Protein AF-A0A149UKQ9-F1 (afdb_monomer_lite)

Sequence (292 aa):
MTYGAPNNLDLSACTISADGGKTSQTLAGLSQSVASNASGVASAQTDAAVAKTLATTANTNVASAQSDASSALTTAAAAQNAVGTPVQANTASKAGGYVAFDANGYALIPTLVAKTAWAPASAQINFNAGATGAIACYAGLSVNVSDGSGTVLSGVTRYAPKNGKLACYFNNTFTLIGPDTDGGMDLGASNMAFNNCYLKTAPTVTSDTNQKTIIGSLADASYVNGQKLLKAADVVEAKVYQLNAAIAEKGADTARLHIGYIAQEWEAALISVGLDAEKMGLLISYPLRALL

pLDDT: mean 79.03, std 18.93, range [34.16, 98.0]

Structure (mmCIF, N/CA/C/O backbone):
data_AF-A0A149UKQ9-F1
#
_entry.id   AF-A0A149UKQ9-F1
#
loop_
_atom_site.group_PDB
_atom_site.id
_atom_site.type_symbol
_atom_site.label_atom_id
_atom_site.label_alt_id
_atom_site.label_comp_id
_atom_site.label_asym_id
_atom_site.label_entity_id
_atom_site.label_seq_id
_atom_site.pdbx_PDB_ins_code
_atom_site.Cartn_x
_atom_site.Cartn_y
_atom_site.Cartn_z
_atom_site.occupancy
_atom_site.B_iso_or_equiv
_atom_site.auth_seq_id
_atom_site.auth_comp_id
_atom_site.auth_asym_id
_atom_site.auth_atom_id
_atom_site.pdbx_PDB_model_num
ATOM 1 N N . MET A 1 1 ? 64.029 35.587 -131.496 1.00 45.34 1 MET A N 1
ATOM 2 C CA . MET A 1 1 ? 65.319 36.129 -131.022 1.00 45.34 1 MET A CA 1
ATOM 3 C C . MET A 1 1 ? 66.066 34.991 -130.352 1.00 45.34 1 MET A C 1
ATOM 5 O O . MET A 1 1 ? 65.521 34.409 -129.425 1.00 45.34 1 MET A O 1
ATOM 9 N N . THR A 1 2 ? 67.236 34.623 -130.866 1.00 48.66 2 THR A N 1
ATOM 10 C CA . THR A 1 2 ? 68.040 33.491 -130.379 1.00 48.66 2 THR A CA 1
ATOM 11 C C . THR A 1 2 ? 69.174 34.049 -129.517 1.00 48.66 2 THR A C 1
ATOM 13 O O . THR A 1 2 ? 69.962 34.848 -130.016 1.00 48.66 2 THR A O 1
ATOM 16 N N . TYR A 1 3 ? 69.236 33.682 -128.234 1.00 51.09 3 TYR A N 1
ATOM 17 C CA . TYR A 1 3 ? 70.354 34.003 -127.331 1.00 51.09 3 TYR A CA 1
ATOM 18 C C . TYR A 1 3 ? 71.425 32.898 -127.442 1.00 51.09 3 TYR A C 1
ATOM 20 O O . TYR A 1 3 ? 71.084 31.719 -127.382 1.00 51.09 3 TYR A O 1
ATOM 28 N N . GLY A 1 4 ? 72.697 33.265 -127.644 1.00 57.62 4 GLY A N 1
ATOM 29 C CA . GLY A 1 4 ? 73.830 32.336 -127.797 1.00 57.62 4 GLY A CA 1
ATOM 30 C C . GLY A 1 4 ? 74.432 31.863 -126.465 1.00 57.62 4 GLY A C 1
ATOM 31 O O . GLY A 1 4 ? 74.394 32.586 -125.472 1.00 57.62 4 GLY A O 1
ATOM 32 N N . ALA A 1 5 ? 74.992 30.648 -126.454 1.00 65.81 5 ALA A N 1
ATOM 33 C CA . ALA A 1 5 ? 75.686 30.051 -125.308 1.00 65.81 5 ALA A CA 1
ATOM 34 C C . ALA A 1 5 ? 77.115 30.628 -125.120 1.00 65.81 5 ALA A C 1
ATOM 36 O O . ALA A 1 5 ? 77.746 30.983 -126.116 1.00 65.81 5 ALA A O 1
ATOM 37 N N . PRO A 1 6 ? 77.637 30.742 -123.879 1.00 72.31 6 PRO A N 1
ATOM 38 C CA . PRO A 1 6 ? 78.989 31.244 -123.597 1.00 72.31 6 PRO A CA 1
ATOM 39 C C . PRO A 1 6 ? 80.085 30.166 -123.753 1.00 72.31 6 PRO A C 1
ATOM 41 O O . PRO A 1 6 ? 79.913 29.033 -123.312 1.00 72.31 6 PRO A O 1
ATOM 44 N N . ASN A 1 7 ? 81.243 30.539 -124.319 1.00 61.94 7 ASN A N 1
ATOM 45 C CA . ASN A 1 7 ? 82.270 29.602 -124.818 1.00 61.94 7 ASN A CA 1
ATOM 46 C C . ASN A 1 7 ? 83.551 29.475 -123.953 1.00 61.94 7 ASN A C 1
ATOM 48 O O . ASN A 1 7 ? 84.540 28.960 -124.457 1.00 61.94 7 ASN A O 1
ATOM 52 N N . ASN A 1 8 ? 83.579 29.924 -122.688 1.00 60.03 8 ASN A N 1
ATOM 53 C CA . ASN A 1 8 ? 84.809 29.931 -121.862 1.00 60.03 8 ASN A CA 1
ATOM 54 C C . ASN A 1 8 ? 84.572 29.526 -120.386 1.00 60.03 8 ASN A C 1
ATOM 56 O O . ASN A 1 8 ? 84.695 30.358 -119.490 1.00 60.03 8 ASN A O 1
ATOM 60 N N . LEU A 1 9 ? 84.248 28.258 -120.109 1.00 70.81 9 LEU A N 1
ATOM 61 C CA . LEU A 1 9 ? 84.238 27.702 -118.743 1.00 70.81 9 LEU A CA 1
ATOM 62 C C . LEU A 1 9 ? 85.373 26.674 -118.579 1.00 70.81 9 LEU A C 1
ATOM 64 O O . LEU A 1 9 ? 85.395 25.674 -119.292 1.00 70.81 9 LEU A O 1
ATOM 68 N N . ASP A 1 10 ? 86.303 26.920 -117.649 1.00 72.81 10 ASP A N 1
ATOM 69 C CA . ASP A 1 10 ? 87.365 25.978 -117.255 1.00 72.81 10 ASP A CA 1
ATOM 70 C C . ASP A 1 10 ? 86.819 24.958 -116.239 1.00 72.81 10 ASP A C 1
ATOM 72 O O . ASP A 1 10 ? 86.283 25.327 -115.194 1.00 72.81 10 ASP A O 1
ATOM 76 N N . LEU A 1 11 ? 86.940 23.670 -116.571 1.00 69.62 11 LEU A N 1
ATOM 77 C CA . LEU A 1 11 ? 86.397 22.533 -115.817 1.00 69.62 11 LEU A CA 1
ATOM 78 C C . LEU A 1 11 ? 87.491 21.669 -115.165 1.00 69.62 11 LEU A C 1
ATOM 80 O O . LEU A 1 11 ? 87.202 20.593 -114.644 1.00 69.62 11 LEU A O 1
ATOM 84 N N . SER A 1 12 ? 88.749 22.118 -115.170 1.00 70.69 12 SER A N 1
ATOM 85 C CA . SER A 1 12 ? 89.901 21.343 -114.681 1.00 70.69 12 SER A CA 1
ATOM 86 C C . SER A 1 12 ? 89.886 21.042 -113.172 1.00 70.69 12 SER A C 1
ATOM 88 O O . SER A 1 12 ? 90.543 20.100 -112.731 1.00 70.69 12 SER A O 1
ATOM 90 N N . ALA A 1 13 ? 89.096 21.774 -112.378 1.00 63.12 13 ALA A N 1
ATOM 91 C CA . ALA A 1 13 ? 88.916 21.538 -110.940 1.00 63.12 13 ALA A CA 1
ATOM 92 C C . ALA A 1 13 ? 87.750 20.584 -110.594 1.00 63.12 13 ALA A C 1
ATOM 94 O O . ALA A 1 13 ? 87.517 20.292 -109.419 1.00 63.12 13 ALA A O 1
ATOM 95 N N . CYS A 1 14 ? 87.002 20.088 -111.584 1.00 64.06 14 CYS A N 1
ATOM 96 C CA . CYS A 1 14 ? 85.852 19.214 -111.360 1.00 64.06 14 CYS A CA 1
ATOM 97 C C . CYS A 1 14 ? 86.254 17.730 -111.419 1.00 64.06 14 CYS A C 1
ATOM 99 O O . CYS A 1 14 ? 86.183 17.101 -112.473 1.00 64.06 14 CYS A O 1
ATOM 101 N N . THR A 1 15 ? 86.629 17.128 -110.288 1.00 61.91 15 THR A N 1
ATOM 102 C CA . THR A 1 15 ? 86.710 15.662 -110.168 1.00 61.91 15 THR A CA 1
ATOM 103 C C . THR A 1 15 ? 85.339 15.082 -109.804 1.00 61.91 15 THR A C 1
ATOM 105 O O . THR A 1 15 ? 84.811 15.300 -108.716 1.00 61.91 15 THR A O 1
ATOM 108 N N . ILE A 1 16 ? 84.740 14.335 -110.735 1.00 60.84 16 ILE A N 1
ATOM 109 C CA . ILE A 1 16 ? 83.475 13.614 -110.532 1.00 60.84 16 ILE A CA 1
ATOM 110 C C . ILE A 1 16 ? 83.795 12.260 -109.875 1.00 60.84 16 ILE A C 1
ATOM 112 O O . ILE A 1 16 ? 84.446 11.417 -110.488 1.00 60.84 16 ILE A O 1
ATOM 116 N N . SER A 1 17 ? 83.354 12.037 -108.631 1.00 63.44 17 SER A N 1
ATOM 117 C CA . SER A 1 17 ? 83.406 10.712 -107.982 1.00 63.44 17 SER A CA 1
ATOM 118 C C . SER A 1 17 ? 82.263 9.845 -108.524 1.00 63.44 17 SER A C 1
ATOM 120 O O . SER A 1 17 ? 81.091 10.206 -108.414 1.00 63.44 17 SER A O 1
ATOM 122 N N . ALA A 1 18 ? 82.611 8.719 -109.157 1.00 59.03 18 ALA A N 1
ATOM 123 C CA . ALA A 1 18 ? 81.679 7.839 -109.877 1.00 59.03 18 ALA A CA 1
ATOM 124 C C . ALA A 1 18 ? 80.709 7.065 -108.961 1.00 59.03 18 ALA A C 1
ATOM 126 O O . ALA A 1 18 ? 79.709 6.522 -109.416 1.00 59.03 18 ALA A O 1
ATOM 127 N N . ASP A 1 19 ? 80.989 7.048 -107.664 1.00 61.25 19 ASP A N 1
ATOM 128 C CA . ASP A 1 19 ? 80.201 6.446 -106.592 1.00 61.25 19 ASP A CA 1
ATOM 129 C C . ASP A 1 19 ? 79.428 7.491 -105.759 1.00 61.25 19 ASP A C 1
ATOM 131 O O . ASP A 1 19 ? 78.796 7.160 -104.756 1.00 61.25 19 ASP A O 1
ATOM 135 N N . GLY A 1 20 ? 79.457 8.770 -106.161 1.00 62.94 20 GLY A N 1
ATOM 136 C CA . GLY A 1 20 ? 78.780 9.870 -105.462 1.00 62.94 20 GLY A CA 1
ATOM 137 C C . GLY A 1 20 ? 79.381 10.218 -104.091 1.00 62.94 20 GLY A C 1
ATOM 138 O O . GLY A 1 20 ? 78.857 11.091 -103.390 1.00 62.94 20 GLY A O 1
ATOM 139 N N . GLY A 1 21 ? 80.472 9.552 -103.701 1.00 65.19 21 GLY A N 1
ATOM 140 C CA . GLY A 1 21 ? 81.267 9.805 -102.504 1.00 65.19 21 GLY A CA 1
ATOM 141 C C . GLY A 1 21 ? 80.449 9.971 -101.216 1.00 65.19 21 GLY A C 1
ATOM 142 O O . GLY A 1 21 ? 79.504 9.235 -100.925 1.00 65.19 21 GLY A O 1
ATOM 143 N N . LYS A 1 22 ? 80.811 10.983 -100.417 1.00 63.81 22 LYS A N 1
ATOM 144 C CA . LYS A 1 22 ? 80.180 11.295 -99.118 1.00 63.81 22 LYS A CA 1
ATOM 145 C C . LYS A 1 22 ? 78.717 11.748 -99.237 1.00 63.81 22 LYS A C 1
ATOM 147 O O . LYS A 1 22 ? 77.972 11.655 -98.262 1.00 63.81 22 LYS A O 1
ATOM 152 N N . THR A 1 23 ? 78.292 12.216 -100.410 1.00 68.88 23 THR A N 1
ATOM 153 C CA . THR A 1 23 ? 76.940 12.744 -100.654 1.00 68.88 23 THR A CA 1
ATOM 154 C C . THR A 1 23 ? 75.880 11.644 -100.590 1.00 68.88 23 THR A C 1
ATOM 156 O O . THR A 1 23 ? 74.862 11.823 -99.925 1.00 68.88 23 THR A O 1
ATOM 159 N N . SER A 1 24 ? 76.135 10.478 -101.196 1.00 70.25 24 SER A N 1
ATOM 160 C CA . SER A 1 24 ? 75.208 9.332 -101.159 1.00 70.25 24 SER A CA 1
ATOM 161 C C . SER A 1 24 ? 75.041 8.771 -99.737 1.00 70.25 24 SER A C 1
ATOM 163 O O . SER A 1 24 ? 73.925 8.538 -99.272 1.00 70.25 24 SER A O 1
ATOM 165 N N . GLN A 1 25 ? 76.144 8.672 -98.984 1.00 70.00 25 GLN A N 1
ATOM 166 C CA . GLN A 1 25 ? 76.127 8.242 -97.578 1.00 70.00 25 GLN A CA 1
ATOM 167 C C . GLN A 1 25 ? 75.371 9.240 -96.680 1.00 70.00 25 GLN A C 1
ATOM 169 O O . GLN A 1 25 ? 74.629 8.838 -95.785 1.00 70.00 25 GLN A O 1
ATOM 174 N N . THR A 1 26 ? 75.492 10.541 -96.962 1.00 77.44 26 THR A N 1
ATOM 175 C CA . THR A 1 26 ? 74.782 11.608 -96.234 1.00 77.44 26 THR A CA 1
ATOM 176 C C . THR A 1 26 ? 73.279 11.598 -96.534 1.00 77.44 26 THR A C 1
ATOM 178 O O . THR A 1 26 ? 72.472 11.765 -95.621 1.00 77.44 26 THR A O 1
ATOM 181 N N . LEU A 1 27 ? 72.876 11.339 -97.783 1.00 80.44 27 LEU A N 1
ATOM 182 C CA . LEU A 1 27 ? 71.463 11.245 -98.163 1.00 80.44 27 LEU A CA 1
ATOM 183 C C . LEU A 1 27 ? 70.774 10.001 -97.573 1.00 80.44 27 LEU A C 1
ATOM 185 O O . LEU A 1 27 ? 69.627 10.086 -97.125 1.00 80.44 27 LEU A O 1
ATOM 189 N N . ALA A 1 28 ? 71.474 8.864 -97.515 1.00 80.38 28 ALA A N 1
ATOM 190 C CA . ALA A 1 28 ? 70.986 7.657 -96.845 1.00 80.38 28 ALA A CA 1
ATOM 191 C C . ALA A 1 28 ? 70.800 7.888 -95.333 1.00 80.38 28 ALA A C 1
ATOM 193 O O . ALA A 1 28 ? 69.748 7.556 -94.783 1.00 80.38 28 ALA A O 1
ATOM 194 N N . GLY A 1 29 ? 71.767 8.543 -94.680 1.00 84.31 29 GLY A N 1
ATOM 195 C CA . GLY A 1 29 ? 71.670 8.921 -93.266 1.00 84.31 29 GLY A CA 1
ATOM 196 C C . GLY A 1 29 ? 70.530 9.905 -92.979 1.00 84.31 29 GLY A C 1
ATOM 197 O O . GLY A 1 29 ? 69.808 9.751 -91.990 1.00 84.31 29 GLY A O 1
ATOM 198 N N . LEU A 1 30 ? 70.301 10.875 -93.871 1.00 86.62 30 LEU A N 1
ATOM 199 C CA . LEU A 1 30 ? 69.171 11.799 -93.766 1.00 86.62 30 LEU A CA 1
ATOM 200 C C . LEU A 1 30 ? 67.831 11.067 -93.916 1.00 86.62 30 LEU A C 1
ATOM 202 O O . LEU A 1 30 ? 66.923 11.284 -93.118 1.00 86.62 30 LEU A O 1
ATOM 206 N N . SER A 1 31 ? 67.720 10.157 -94.885 1.00 89.06 31 SER A N 1
ATOM 207 C CA . SER A 1 31 ? 66.502 9.365 -95.116 1.00 89.06 31 SER A CA 1
ATOM 208 C C . SER A 1 31 ? 66.164 8.473 -93.917 1.00 89.06 31 SER A C 1
ATOM 210 O O . SER A 1 31 ? 65.014 8.418 -93.482 1.00 89.06 31 SER A O 1
ATOM 212 N N . GLN A 1 32 ? 67.172 7.832 -93.320 1.00 89.44 32 GLN A N 1
ATOM 213 C CA . GLN A 1 32 ? 67.005 7.033 -92.105 1.00 89.44 32 GLN A CA 1
ATOM 214 C C . GLN A 1 32 ? 66.601 7.889 -90.897 1.00 89.44 32 GLN A C 1
ATOM 216 O O . GLN A 1 32 ? 65.748 7.484 -90.102 1.00 89.44 32 GLN A O 1
ATOM 221 N N . SER A 1 33 ? 67.163 9.094 -90.783 1.00 91.31 33 SER A N 1
ATOM 222 C CA . SER A 1 33 ? 66.796 10.056 -89.740 1.00 91.31 33 SER A CA 1
ATOM 223 C C . SER A 1 33 ? 65.349 10.530 -89.900 1.00 91.31 33 SER A C 1
ATOM 225 O O . SER A 1 33 ? 64.610 10.577 -88.922 1.00 91.31 33 SER A O 1
ATOM 227 N N . VAL A 1 34 ? 64.902 10.805 -91.130 1.00 92.56 34 VAL A N 1
ATOM 228 C CA . VAL A 1 34 ? 63.508 11.178 -91.423 1.00 92.56 34 VAL A CA 1
ATOM 229 C C . VAL A 1 34 ? 62.543 10.043 -91.072 1.00 92.56 34 VAL A C 1
ATOM 231 O O . VAL A 1 34 ? 61.539 10.294 -90.412 1.00 92.56 34 VAL A O 1
ATOM 234 N N . ALA A 1 35 ? 62.850 8.796 -91.439 1.00 91.06 35 ALA A N 1
ATOM 235 C CA . ALA A 1 35 ? 62.010 7.640 -91.105 1.00 91.06 35 ALA A CA 1
ATOM 236 C C . ALA A 1 35 ? 61.930 7.382 -89.588 1.00 91.06 35 ALA A C 1
ATOM 238 O O . ALA A 1 35 ? 60.856 7.090 -89.050 1.00 91.06 35 ALA A O 1
ATOM 239 N N . SER A 1 36 ? 63.054 7.544 -88.887 1.00 93.19 36 SER A N 1
ATOM 240 C CA . SER A 1 36 ? 63.115 7.429 -87.426 1.00 93.19 36 SER A CA 1
ATOM 241 C C . SER A 1 36 ? 62.306 8.538 -86.752 1.00 93.19 36 SER A C 1
ATOM 243 O O . SER A 1 36 ? 61.503 8.261 -85.863 1.00 93.19 36 SER A O 1
ATOM 245 N N . ASN A 1 37 ? 62.429 9.778 -87.234 1.00 94.44 37 ASN A N 1
ATOM 246 C CA . ASN A 1 37 ? 61.646 10.909 -86.744 1.00 94.44 37 ASN A CA 1
ATOM 247 C C . ASN A 1 37 ? 60.147 10.720 -87.009 1.00 94.44 37 ASN A C 1
ATOM 249 O O . ASN A 1 37 ? 59.345 10.971 -86.116 1.00 94.44 37 ASN A O 1
ATOM 253 N N . ALA A 1 38 ? 59.754 10.232 -88.189 1.00 94.94 38 ALA A N 1
ATOM 254 C CA . ALA A 1 38 ? 58.355 9.944 -88.509 1.00 94.94 38 ALA A CA 1
ATOM 255 C C . ALA A 1 38 ? 57.757 8.885 -87.564 1.00 94.94 38 ALA A C 1
ATOM 257 O O . ALA A 1 38 ? 56.650 9.058 -87.055 1.00 94.94 38 ALA A O 1
ATOM 258 N N . SER A 1 39 ? 58.520 7.830 -87.263 1.00 94.44 39 SER A N 1
ATOM 259 C CA . SER A 1 39 ? 58.115 6.780 -86.316 1.00 94.44 39 SER A CA 1
ATOM 260 C C . SER A 1 39 ? 58.026 7.305 -84.876 1.00 94.44 39 SER A C 1
ATOM 262 O O . SER A 1 39 ? 57.087 6.980 -84.144 1.00 94.44 39 SER A O 1
ATOM 264 N N . GLY A 1 40 ? 58.967 8.169 -84.481 1.00 95.69 40 GLY A N 1
ATOM 265 C CA . GLY A 1 40 ? 58.949 8.855 -83.189 1.00 95.69 40 GLY A CA 1
ATOM 266 C C . GLY A 1 40 ? 5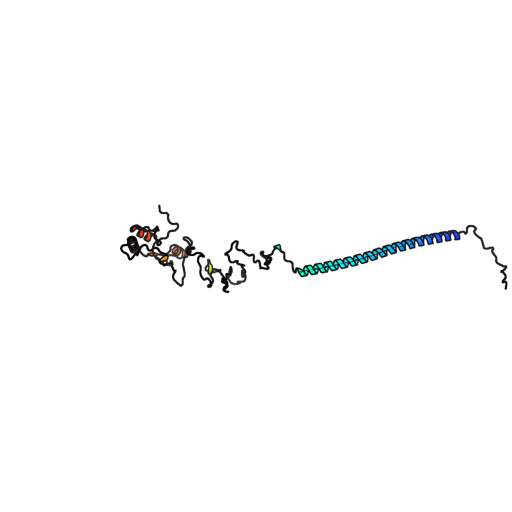7.740 9.779 -83.034 1.00 95.69 40 GLY A C 1
ATOM 267 O O . GLY A 1 40 ? 57.077 9.753 -82.000 1.00 95.69 40 GLY A O 1
ATOM 268 N N . VAL A 1 41 ? 57.390 10.533 -84.081 1.00 96.38 41 VAL A N 1
ATOM 269 C CA . VAL A 1 41 ? 56.202 11.402 -84.098 1.00 96.38 41 VAL A CA 1
ATOM 270 C C . VAL A 1 41 ? 54.913 10.584 -83.989 1.00 96.38 41 VAL A C 1
ATOM 272 O O . VAL A 1 41 ? 54.045 10.945 -83.199 1.00 96.38 41 VAL A O 1
ATOM 275 N N . ALA A 1 42 ? 54.789 9.469 -84.714 1.00 95.62 42 ALA A N 1
ATOM 276 C CA . ALA A 1 42 ? 53.605 8.607 -84.637 1.00 95.62 42 ALA A CA 1
ATOM 277 C C . ALA A 1 42 ? 5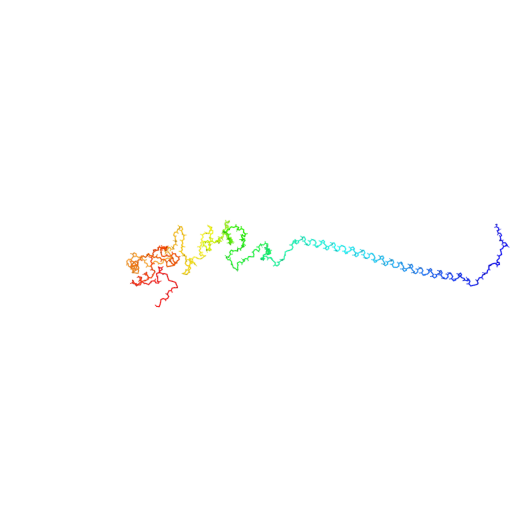3.418 7.980 -83.240 1.00 95.62 42 ALA A C 1
ATOM 279 O O . ALA A 1 42 ? 52.299 7.915 -82.720 1.00 95.62 42 ALA A O 1
ATOM 280 N N . SER A 1 43 ? 54.519 7.570 -82.604 1.00 95.81 43 SER A N 1
ATOM 281 C CA . SER A 1 43 ? 54.503 7.044 -81.232 1.00 95.81 43 SER A CA 1
ATOM 282 C C . SER A 1 43 ? 54.087 8.133 -80.239 1.00 95.81 43 SER A C 1
ATOM 284 O O . SER A 1 43 ? 53.147 7.941 -79.472 1.00 95.81 43 SER A O 1
ATOM 286 N N . ALA A 1 44 ? 54.678 9.328 -80.345 1.00 96.06 44 ALA A N 1
ATOM 287 C CA . ALA A 1 44 ? 54.324 10.472 -79.505 1.00 96.06 44 ALA A CA 1
ATOM 288 C C . ALA A 1 44 ? 52.852 10.900 -79.665 1.00 96.06 44 ALA A C 1
ATOM 290 O O . ALA A 1 44 ? 52.208 11.283 -78.689 1.00 96.06 44 ALA A O 1
ATOM 291 N N . GLN A 1 45 ? 52.289 10.817 -80.875 1.00 97.25 45 GLN A N 1
ATOM 292 C CA . GLN A 1 45 ? 50.867 11.086 -81.120 1.00 97.25 45 GLN A CA 1
ATOM 293 C C . GLN A 1 45 ? 49.955 10.045 -80.458 1.00 97.25 45 GLN A C 1
ATOM 295 O O . GLN A 1 45 ? 48.917 10.409 -79.901 1.00 97.25 45 GLN A O 1
ATOM 300 N N . THR A 1 46 ? 50.346 8.770 -80.487 1.00 97.12 46 THR A N 1
ATOM 301 C CA . THR A 1 46 ? 49.603 7.681 -79.836 1.00 97.12 46 THR A CA 1
ATOM 302 C C . THR A 1 46 ? 49.614 7.850 -78.318 1.00 97.12 46 THR A C 1
ATOM 304 O O . THR A 1 46 ? 48.553 7.848 -77.691 1.00 97.12 46 THR A O 1
ATOM 307 N N . ASP A 1 47 ? 50.786 8.106 -77.737 1.00 96.56 47 ASP A N 1
ATOM 308 C CA . ASP A 1 47 ? 50.934 8.345 -76.300 1.00 96.56 47 ASP A CA 1
ATOM 309 C C . ASP A 1 47 ? 50.144 9.582 -75.854 1.00 96.56 47 ASP A C 1
ATOM 311 O O . ASP A 1 47 ? 49.450 9.547 -74.836 1.00 96.56 47 ASP A O 1
ATOM 315 N N . ALA A 1 48 ? 50.160 10.659 -76.648 1.00 97.25 48 ALA A N 1
ATOM 316 C CA . ALA A 1 48 ? 49.365 11.855 -76.380 1.00 97.25 48 ALA A CA 1
ATOM 317 C C . ALA A 1 48 ? 47.850 11.572 -76.406 1.00 97.25 48 ALA A C 1
ATOM 319 O O . ALA A 1 48 ? 47.108 12.103 -75.573 1.00 97.25 48 ALA A O 1
ATOM 320 N N . ALA A 1 49 ? 47.372 10.722 -77.320 1.00 97.06 49 ALA A N 1
ATOM 321 C CA . ALA A 1 49 ? 45.964 10.329 -77.386 1.00 97.06 49 ALA A CA 1
ATOM 322 C C . ALA A 1 49 ? 45.540 9.471 -76.179 1.00 97.06 49 ALA A C 1
ATOM 324 O O . ALA A 1 49 ? 44.468 9.692 -75.600 1.00 97.06 49 ALA A O 1
ATOM 325 N N . VAL A 1 50 ? 46.396 8.538 -75.749 1.00 97.56 50 VAL A N 1
ATOM 326 C CA . VAL A 1 50 ? 46.173 7.725 -74.543 1.00 97.56 50 VAL A CA 1
ATOM 327 C C . VAL A 1 50 ? 46.176 8.607 -73.295 1.00 97.56 50 VAL A C 1
ATOM 329 O O . VAL A 1 50 ? 45.233 8.549 -72.505 1.00 97.56 50 VAL A O 1
ATOM 332 N N . ALA A 1 51 ? 47.166 9.492 -73.149 1.00 97.25 51 ALA A N 1
ATOM 333 C CA . ALA A 1 51 ? 47.255 10.425 -72.028 1.00 97.25 51 ALA A CA 1
ATOM 334 C C . ALA A 1 51 ? 46.023 11.338 -71.942 1.00 97.25 51 ALA A C 1
ATOM 336 O O . ALA A 1 51 ? 45.471 11.535 -70.859 1.00 97.25 51 ALA A O 1
ATOM 337 N N . LYS A 1 52 ? 45.524 11.835 -73.082 1.00 97.88 52 LYS A N 1
ATOM 338 C CA . LYS A 1 52 ? 44.287 12.627 -73.141 1.00 97.88 52 LYS A CA 1
ATOM 339 C C . LYS A 1 52 ? 43.065 11.829 -72.674 1.00 97.88 52 LYS A C 1
ATOM 341 O O . LYS A 1 52 ? 42.221 12.363 -71.951 1.00 97.88 52 LYS A O 1
ATOM 346 N N . THR A 1 53 ? 42.972 10.558 -73.058 1.00 97.38 53 THR A N 1
ATOM 347 C CA . THR A 1 53 ? 41.866 9.670 -72.661 1.00 97.38 53 THR A CA 1
ATOM 348 C C . THR A 1 53 ? 41.902 9.371 -71.161 1.00 97.38 53 THR A C 1
ATOM 350 O O . THR A 1 53 ? 40.878 9.479 -70.481 1.00 97.38 53 THR A O 1
ATOM 353 N N . LEU A 1 54 ? 43.085 9.076 -70.618 1.00 97.88 54 LEU A N 1
ATOM 354 C CA . LEU A 1 54 ? 43.282 8.852 -69.185 1.00 97.88 54 LEU A CA 1
ATOM 355 C C . LEU A 1 54 ? 42.987 10.111 -68.366 1.00 97.88 54 LEU A C 1
ATOM 357 O O . LEU A 1 54 ? 42.280 10.023 -67.367 1.00 97.88 54 LEU A O 1
ATOM 361 N N . ALA A 1 55 ? 43.446 11.284 -68.812 1.00 97.44 55 ALA A N 1
ATOM 362 C CA . ALA A 1 55 ? 43.152 12.555 -68.150 1.00 97.44 55 ALA A CA 1
ATOM 363 C C . ALA A 1 55 ? 41.646 12.861 -68.137 1.00 97.44 55 ALA A C 1
ATOM 365 O O . ALA A 1 55 ? 41.104 13.291 -67.121 1.00 97.44 55 ALA A O 1
ATOM 366 N N . THR A 1 56 ? 40.951 12.583 -69.244 1.00 97.62 56 THR A N 1
ATOM 367 C CA . THR A 1 56 ? 39.491 12.742 -69.326 1.00 97.62 56 THR A CA 1
ATOM 368 C C . THR A 1 56 ? 38.786 11.808 -68.343 1.00 97.62 56 THR A C 1
ATOM 370 O O . THR A 1 56 ? 37.946 12.252 -67.567 1.00 97.62 56 THR A O 1
ATOM 373 N N . THR A 1 57 ? 39.186 10.536 -68.311 1.00 97.69 57 THR A N 1
ATOM 374 C CA . THR A 1 57 ? 38.622 9.532 -67.395 1.00 97.69 57 THR A CA 1
ATOM 375 C C . THR A 1 57 ? 38.876 9.898 -65.931 1.00 97.69 57 THR A C 1
ATOM 377 O O . THR A 1 57 ? 37.968 9.826 -65.107 1.00 97.69 57 THR A O 1
ATOM 380 N N . ALA A 1 58 ? 40.089 10.348 -65.599 1.00 97.44 58 ALA A N 1
ATOM 381 C CA . ALA A 1 58 ? 40.436 10.797 -64.256 1.00 97.44 58 ALA A CA 1
ATOM 382 C C . ALA A 1 58 ? 39.571 11.988 -63.817 1.00 97.44 58 ALA A C 1
ATOM 384 O O . ALA A 1 58 ? 39.039 11.975 -62.710 1.00 97.44 58 ALA A O 1
ATOM 385 N N . ASN A 1 59 ? 39.357 12.970 -64.699 1.00 97.25 59 ASN A N 1
ATOM 386 C CA . ASN A 1 59 ? 38.481 14.108 -64.415 1.00 97.25 59 ASN A CA 1
ATOM 387 C C . ASN A 1 59 ? 37.030 13.673 -64.163 1.00 97.25 59 ASN A C 1
ATOM 389 O O . ASN A 1 59 ? 36.407 14.145 -63.213 1.00 97.25 59 ASN A O 1
ATOM 393 N N . THR A 1 60 ? 36.500 12.740 -64.959 1.00 97.19 60 THR A N 1
ATOM 394 C CA . THR A 1 60 ? 35.153 12.187 -64.746 1.00 97.19 60 THR A CA 1
ATOM 395 C C . THR A 1 60 ? 35.045 11.432 -63.418 1.00 97.19 60 THR A C 1
ATOM 397 O O . THR A 1 60 ? 34.065 11.607 -62.691 1.00 97.19 60 THR A O 1
ATOM 400 N N . ASN A 1 61 ? 36.055 10.639 -63.058 1.00 97.50 61 ASN A N 1
ATOM 401 C CA . ASN A 1 61 ? 36.074 9.903 -61.793 1.00 97.50 61 ASN A CA 1
ATOM 402 C C . ASN A 1 61 ? 36.151 10.844 -60.585 1.00 97.50 61 ASN A C 1
ATOM 404 O O . ASN A 1 61 ? 35.440 10.632 -59.607 1.00 97.50 61 ASN A O 1
ATOM 408 N N . VAL A 1 62 ? 36.963 11.904 -60.658 1.00 97.75 62 VAL A N 1
ATOM 409 C CA . VAL A 1 62 ? 37.044 12.925 -59.600 1.00 97.75 62 VAL A CA 1
ATOM 410 C C . VAL A 1 62 ? 35.705 13.637 -59.434 1.00 97.75 62 VAL A C 1
ATOM 412 O O . VAL A 1 62 ? 35.231 13.763 -58.308 1.00 97.75 62 VAL A O 1
ATOM 415 N N . ALA A 1 63 ? 35.067 14.047 -60.533 1.00 96.62 63 ALA A N 1
ATOM 416 C CA . ALA A 1 63 ? 33.754 14.687 -60.480 1.00 96.62 63 ALA A CA 1
ATOM 417 C C . ALA A 1 63 ? 32.694 13.765 -59.852 1.00 96.62 63 ALA A C 1
ATOM 419 O O . ALA A 1 63 ? 31.903 14.204 -59.017 1.00 96.62 63 ALA A O 1
ATOM 420 N N . SER A 1 64 ? 32.722 12.475 -60.196 1.00 96.75 64 SER A N 1
ATOM 421 C CA . SER A 1 64 ? 31.810 11.475 -59.627 1.00 96.75 64 SER A CA 1
ATOM 422 C C . SER A 1 64 ? 32.064 11.277 -58.129 1.00 96.75 64 SER A C 1
ATOM 424 O O . SER A 1 64 ? 31.140 11.393 -57.333 1.00 96.75 64 SER A O 1
ATOM 426 N N . ALA A 1 65 ? 33.323 11.108 -57.712 1.00 97.19 65 ALA A N 1
ATOM 427 C CA . ALA A 1 65 ? 33.682 10.951 -56.302 1.00 97.19 65 ALA A CA 1
ATOM 428 C C . ALA A 1 65 ? 33.335 12.188 -55.455 1.00 97.19 65 ALA A C 1
ATOM 430 O O . ALA A 1 65 ? 32.897 12.057 -54.313 1.00 97.19 65 ALA A O 1
ATOM 431 N N . GLN A 1 66 ? 33.502 13.395 -56.006 1.00 97.69 66 GLN A N 1
ATOM 432 C CA . GLN A 1 66 ? 33.083 14.635 -55.347 1.00 97.69 66 GLN A CA 1
ATOM 433 C C . GLN A 1 66 ? 31.561 14.694 -55.176 1.00 97.69 66 GLN A C 1
ATOM 435 O O . GLN A 1 66 ? 31.076 15.080 -54.109 1.00 97.69 66 GLN A O 1
ATOM 440 N N . SER A 1 67 ? 30.812 14.287 -56.203 1.00 96.94 67 SER A N 1
ATOM 441 C CA . SER A 1 67 ? 29.351 14.200 -56.152 1.00 96.94 67 SER A CA 1
ATOM 442 C C . SER A 1 67 ? 28.883 13.180 -55.109 1.00 96.94 67 SER A C 1
ATOM 444 O O . SER A 1 67 ? 28.011 13.489 -54.293 1.00 96.94 67 SER A O 1
ATOM 446 N N . ASP A 1 68 ? 29.502 12.000 -55.069 1.00 97.25 68 ASP A N 1
ATOM 447 C CA . ASP A 1 68 ? 29.177 10.938 -54.113 1.00 97.25 68 ASP A CA 1
ATOM 448 C C . ASP A 1 68 ? 29.496 11.357 -52.675 1.00 97.25 68 ASP A C 1
ATOM 450 O O . ASP A 1 68 ? 28.663 11.200 -51.783 1.00 97.25 68 ASP A O 1
ATOM 454 N N . ALA A 1 69 ? 30.664 11.966 -52.443 1.00 97.38 69 ALA A N 1
ATOM 455 C CA . ALA A 1 69 ? 31.051 12.476 -51.129 1.00 97.38 69 ALA A CA 1
ATOM 456 C C . ALA A 1 69 ? 30.103 13.580 -50.639 1.00 97.38 69 ALA A C 1
ATOM 458 O O . ALA A 1 69 ? 29.683 13.568 -49.480 1.00 97.38 69 ALA A O 1
ATOM 459 N N . SER A 1 70 ? 29.724 14.506 -51.525 1.00 96.81 70 SER A N 1
ATOM 460 C CA . SER A 1 70 ? 28.762 15.566 -51.199 1.00 96.81 70 SER A CA 1
ATOM 461 C C . SER A 1 70 ? 27.399 14.972 -50.850 1.00 96.81 70 SER A C 1
ATOM 463 O O . SER A 1 70 ? 26.808 15.327 -49.832 1.00 96.81 70 SER A O 1
ATOM 465 N N . SER A 1 71 ? 26.939 14.001 -51.639 1.00 96.06 71 SER A N 1
ATOM 466 C CA . SER A 1 71 ? 25.667 13.309 -51.413 1.00 96.06 71 SER A CA 1
ATOM 467 C C . SER A 1 71 ? 25.665 12.524 -50.098 1.00 96.06 71 SER A C 1
ATOM 469 O O . SER A 1 71 ? 24.691 12.578 -49.342 1.00 96.06 71 SER A O 1
ATOM 471 N N . ALA A 1 72 ? 26.766 11.839 -49.776 1.00 96.38 72 ALA A N 1
ATOM 472 C CA . ALA A 1 72 ? 26.935 11.115 -48.521 1.00 96.38 72 ALA A CA 1
ATOM 473 C C . ALA A 1 72 ? 26.934 12.062 -47.313 1.00 96.38 72 ALA A C 1
ATOM 475 O O . ALA A 1 72 ? 26.267 11.779 -46.319 1.00 96.38 72 ALA A O 1
ATOM 476 N N . LEU A 1 73 ? 27.614 13.210 -47.410 1.00 96.56 73 LEU A N 1
ATOM 477 C CA . LEU A 1 73 ? 27.621 14.225 -46.357 1.00 96.56 73 LEU A CA 1
ATOM 478 C C . LEU A 1 73 ? 26.225 14.812 -46.133 1.00 96.56 73 LEU A C 1
ATOM 480 O O . LEU A 1 73 ? 25.770 14.888 -44.993 1.00 96.56 73 LEU A O 1
ATOM 484 N N . THR A 1 74 ? 25.526 15.187 -47.207 1.00 95.19 74 THR A N 1
ATOM 485 C CA . THR A 1 74 ? 24.148 15.685 -47.118 1.00 95.19 74 THR A CA 1
ATOM 486 C C . THR A 1 74 ? 23.229 14.642 -46.484 1.00 95.19 74 THR A C 1
ATOM 488 O O . THR A 1 74 ? 22.444 14.979 -45.599 1.00 95.19 74 THR A O 1
ATOM 491 N N . THR A 1 75 ? 23.367 13.371 -46.865 1.00 92.50 75 THR A N 1
ATOM 492 C CA . THR A 1 75 ? 22.579 12.268 -46.295 1.00 92.50 75 THR A CA 1
ATOM 493 C C . THR A 1 75 ? 22.890 12.057 -44.812 1.00 92.50 75 THR A C 1
ATOM 495 O O . THR A 1 75 ? 21.971 11.921 -44.007 1.00 92.50 75 THR A O 1
ATOM 498 N N . ALA A 1 76 ? 24.165 12.083 -44.421 1.00 89.88 76 ALA A N 1
ATOM 499 C CA . ALA A 1 76 ? 24.582 11.930 -43.029 1.00 89.88 76 ALA A CA 1
ATOM 500 C C . ALA A 1 76 ? 24.101 13.094 -42.148 1.00 89.88 76 ALA A C 1
ATOM 502 O O . ALA A 1 76 ? 23.595 12.867 -41.050 1.00 89.88 76 ALA A O 1
ATOM 503 N N . ALA A 1 77 ? 24.197 14.331 -42.642 1.00 88.69 77 ALA A N 1
ATOM 504 C CA . ALA A 1 77 ? 23.712 15.516 -41.940 1.00 88.69 77 ALA A CA 1
ATOM 505 C C . ALA A 1 77 ? 22.181 15.506 -41.794 1.00 88.69 77 ALA A C 1
ATOM 507 O O . ALA A 1 77 ? 21.658 15.812 -40.722 1.00 88.69 77 ALA A O 1
ATOM 508 N N . ALA A 1 78 ? 21.456 15.108 -42.844 1.00 84.81 78 ALA A N 1
ATOM 509 C CA . ALA A 1 78 ? 20.006 14.945 -42.790 1.00 84.81 78 ALA A CA 1
ATOM 510 C C . ALA A 1 78 ? 19.596 13.848 -41.795 1.00 84.81 78 ALA A C 1
ATOM 512 O O . ALA A 1 78 ? 18.687 14.063 -40.995 1.00 84.81 78 ALA A O 1
ATOM 513 N N . ALA A 1 79 ? 20.301 12.710 -41.790 1.00 83.50 79 ALA A N 1
ATOM 514 C CA . ALA A 1 79 ? 20.073 11.638 -40.829 1.00 83.50 79 ALA A CA 1
ATOM 515 C C . ALA A 1 79 ? 20.305 12.125 -39.393 1.00 83.50 79 ALA A C 1
ATOM 517 O O . ALA A 1 79 ? 19.424 11.969 -38.559 1.00 83.50 79 ALA A O 1
ATOM 518 N N . GLN A 1 80 ? 21.431 12.786 -39.111 1.00 82.81 80 GLN A N 1
ATOM 519 C CA . GLN A 1 80 ? 21.748 13.300 -37.775 1.00 82.81 80 GLN A CA 1
ATOM 520 C C . GLN A 1 80 ? 20.716 14.322 -37.274 1.00 82.81 80 GLN A C 1
ATOM 522 O O . GLN A 1 80 ? 20.269 14.237 -36.130 1.00 82.81 80 GLN A O 1
ATOM 527 N N . ASN A 1 81 ? 20.292 15.249 -38.136 1.00 78.50 81 ASN A N 1
ATOM 528 C CA . ASN A 1 81 ? 19.275 16.243 -37.789 1.00 78.50 81 ASN A CA 1
ATOM 529 C C . ASN A 1 81 ? 17.892 15.622 -37.554 1.00 78.50 81 ASN A C 1
ATOM 531 O O . ASN A 1 81 ? 17.133 16.138 -36.737 1.00 78.50 81 ASN A O 1
ATOM 535 N N . ALA A 1 82 ? 17.564 14.516 -38.227 1.00 73.50 82 ALA A N 1
ATOM 536 C CA . ALA A 1 82 ? 16.301 13.814 -38.022 1.00 73.50 82 ALA A CA 1
ATOM 537 C C . ALA A 1 82 ? 16.233 13.065 -36.674 1.00 73.50 82 ALA A C 1
ATOM 539 O O . ALA A 1 82 ? 15.135 12.904 -36.147 1.00 73.50 82 ALA A O 1
ATOM 540 N N . VAL A 1 83 ? 17.367 12.617 -36.105 1.00 67.56 83 VAL A N 1
ATOM 541 C CA . VAL A 1 83 ? 17.380 11.825 -34.850 1.00 67.56 83 VAL A CA 1
ATOM 542 C C . VAL A 1 83 ? 17.689 12.637 -33.581 1.00 67.56 83 VAL A C 1
ATOM 544 O O . VAL A 1 83 ? 17.397 12.165 -32.484 1.00 67.56 83 VAL A O 1
ATOM 547 N N . GLY A 1 84 ? 18.263 13.842 -33.682 1.00 69.06 84 GLY A N 1
ATOM 548 C CA . GLY A 1 84 ? 18.704 14.616 -32.507 1.00 69.06 84 GLY A CA 1
ATOM 549 C C . GLY A 1 84 ? 19.890 13.970 -31.761 1.00 69.06 84 GLY A C 1
ATOM 550 O O . GLY A 1 84 ? 20.604 13.143 -32.327 1.00 69.06 84 GLY A O 1
ATOM 551 N N . THR A 1 85 ? 20.145 14.343 -30.494 1.00 65.31 85 THR A N 1
ATOM 552 C CA . THR A 1 85 ? 21.206 13.715 -29.670 1.00 65.31 85 THR A CA 1
ATOM 553 C C . THR A 1 85 ? 20.824 12.266 -29.337 1.00 65.31 85 THR A C 1
ATOM 555 O O . THR A 1 85 ? 19.851 12.063 -28.607 1.00 65.31 85 THR A O 1
ATOM 558 N N . PRO A 1 86 ? 21.564 11.243 -29.802 1.00 66.81 86 PRO A N 1
ATOM 559 C CA . PRO A 1 86 ? 21.164 9.855 -29.592 1.00 66.81 86 PRO A CA 1
ATOM 560 C C . PRO A 1 86 ? 21.275 9.445 -28.116 1.00 66.81 86 PRO A C 1
ATOM 562 O O . PRO A 1 86 ? 22.336 9.582 -27.506 1.00 66.81 86 PRO A O 1
ATOM 565 N N . VAL A 1 87 ? 20.201 8.884 -27.557 1.00 68.31 87 VAL A N 1
ATOM 566 C CA . VAL A 1 87 ? 20.196 8.194 -26.254 1.00 68.31 87 VAL A CA 1
ATOM 567 C C . VAL A 1 87 ? 20.209 6.680 -26.464 1.00 68.31 87 VAL A C 1
ATOM 569 O O . VAL A 1 87 ? 19.591 6.165 -27.395 1.00 68.31 87 VAL A O 1
ATOM 572 N N . GLN A 1 88 ? 20.917 5.935 -25.612 1.00 72.06 88 GLN A N 1
ATOM 573 C CA . GLN A 1 88 ? 20.980 4.477 -25.742 1.00 72.06 88 GLN A CA 1
ATOM 574 C C . GLN A 1 88 ? 19.620 3.842 -25.413 1.00 72.06 88 GLN A C 1
ATOM 576 O O . GLN A 1 88 ? 19.172 3.870 -24.267 1.00 72.06 88 GLN A O 1
ATOM 581 N N . ALA A 1 89 ? 18.982 3.218 -26.406 1.00 68.38 89 ALA A N 1
ATOM 582 C CA . ALA A 1 89 ? 17.626 2.668 -26.300 1.00 68.38 89 ALA A CA 1
ATOM 583 C C . ALA A 1 89 ? 17.458 1.597 -25.202 1.00 68.38 89 ALA A C 1
ATOM 585 O O . ALA A 1 89 ? 16.372 1.418 -24.657 1.00 68.38 89 ALA A O 1
ATOM 586 N N . ASN A 1 90 ? 18.533 0.904 -24.812 1.00 75.50 90 ASN A N 1
ATOM 587 C CA . ASN A 1 90 ? 18.497 -0.083 -23.730 1.00 75.50 90 ASN A CA 1
ATOM 588 C C . ASN A 1 90 ? 18.401 0.537 -22.317 1.00 75.50 90 ASN A C 1
ATOM 590 O O . ASN A 1 90 ? 18.264 -0.224 -21.354 1.00 75.50 90 ASN A O 1
ATOM 594 N N . THR A 1 91 ? 18.455 1.868 -22.188 1.00 68.56 91 THR A N 1
ATOM 595 C CA . THR A 1 91 ? 18.332 2.614 -20.918 1.00 68.56 91 THR A CA 1
ATOM 596 C C . THR A 1 91 ? 16.934 3.210 -20.679 1.00 68.56 91 THR A C 1
ATOM 598 O O . THR A 1 91 ? 16.700 3.832 -19.645 1.00 68.56 91 THR A O 1
ATOM 601 N N . ALA A 1 92 ? 15.980 2.984 -21.588 1.00 71.81 92 ALA A N 1
ATOM 602 C CA . ALA A 1 92 ? 14.618 3.515 -21.519 1.00 71.81 92 ALA A CA 1
ATOM 603 C C . ALA A 1 92 ? 13.820 2.945 -20.319 1.00 71.81 92 ALA A C 1
ATOM 605 O O . ALA A 1 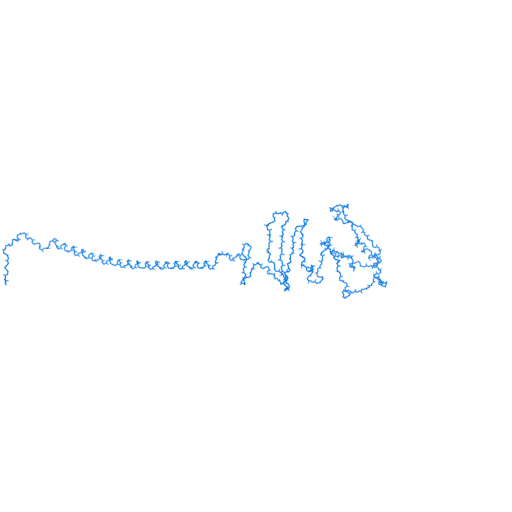92 ? 13.740 1.727 -20.153 1.00 71.81 92 ALA A O 1
ATOM 606 N N . SER A 1 93 ? 13.231 3.819 -19.490 1.00 67.12 93 SER A N 1
ATOM 607 C CA . SER A 1 93 ? 12.475 3.508 -18.258 1.00 67.12 93 SER A CA 1
ATOM 608 C C . SER A 1 93 ? 13.262 2.732 -17.204 1.00 67.12 93 SER A C 1
ATOM 610 O O . SER A 1 93 ? 12.689 1.989 -16.403 1.00 67.12 93 SER A O 1
ATOM 612 N N . LYS A 1 94 ? 14.590 2.924 -17.194 1.00 61.88 94 LYS A N 1
ATOM 613 C CA . LYS A 1 94 ? 15.539 2.350 -16.228 1.00 61.88 94 LYS A CA 1
ATOM 614 C C . LYS A 1 94 ? 16.188 3.447 -15.377 1.00 61.88 94 LYS A C 1
ATOM 616 O O . LYS A 1 94 ? 16.208 4.613 -15.759 1.00 61.88 94 LYS A O 1
ATOM 621 N N . ALA A 1 95 ? 16.717 3.080 -14.210 1.00 56.84 95 ALA A N 1
ATOM 622 C CA . ALA A 1 95 ? 17.336 4.020 -13.271 1.00 56.84 95 ALA A CA 1
ATOM 623 C C . ALA A 1 95 ? 18.492 4.812 -13.913 1.00 56.84 95 ALA A C 1
ATOM 625 O O . ALA A 1 95 ? 19.342 4.222 -14.577 1.00 56.84 95 ALA A O 1
ATOM 626 N N . GLY A 1 96 ? 18.508 6.141 -13.731 1.00 56.84 96 GLY A N 1
ATOM 627 C CA . GLY A 1 96 ? 19.490 7.039 -14.366 1.00 56.84 96 GLY A CA 1
ATOM 628 C C . GLY A 1 96 ? 19.366 7.137 -15.893 1.00 56.84 96 GLY A C 1
ATOM 629 O O . GLY A 1 96 ? 20.120 7.874 -16.522 1.00 56.84 96 GLY A O 1
ATOM 630 N N . GLY A 1 97 ? 18.423 6.396 -16.476 1.00 70.56 97 GLY A N 1
ATOM 631 C CA . GLY A 1 97 ? 17.995 6.532 -17.852 1.00 70.56 97 GLY A CA 1
ATOM 632 C C . GLY A 1 97 ? 16.924 7.605 -17.987 1.00 70.56 97 GLY A C 1
ATOM 633 O O . GLY A 1 97 ? 16.723 8.452 -17.116 1.00 70.56 97 GLY A O 1
ATOM 634 N N . TYR A 1 98 ? 16.212 7.554 -19.100 1.00 70.69 98 TYR A N 1
ATOM 635 C CA . TYR A 1 98 ? 15.116 8.465 -19.383 1.00 70.69 98 TYR A CA 1
ATOM 636 C C . TYR A 1 98 ? 13.790 7.752 -19.154 1.00 70.69 98 TYR A C 1
ATOM 638 O O . TYR A 1 98 ? 13.693 6.533 -19.286 1.00 70.69 98 TYR A O 1
ATOM 646 N N . VAL A 1 99 ? 12.754 8.508 -18.812 1.00 73.69 99 VAL A N 1
ATOM 647 C CA . VAL A 1 99 ? 11.385 7.994 -18.819 1.00 73.69 99 VAL A CA 1
ATOM 648 C C . VAL A 1 99 ? 11.078 7.589 -20.256 1.00 73.69 99 VAL A C 1
ATOM 650 O O . VAL A 1 99 ? 10.990 8.452 -21.131 1.00 73.69 99 VAL A O 1
ATOM 653 N N . ALA A 1 100 ? 11.011 6.283 -20.520 1.00 73.81 100 ALA A N 1
ATOM 654 C CA . ALA A 1 100 ? 10.624 5.819 -21.836 1.00 73.81 100 ALA A CA 1
ATOM 655 C C . ALA A 1 100 ? 9.168 6.153 -22.062 1.00 73.81 100 ALA A C 1
ATOM 657 O O . ALA A 1 100 ? 8.365 6.267 -21.132 1.00 73.81 100 ALA A O 1
ATOM 658 N N . PHE A 1 101 ? 8.850 6.221 -23.336 1.00 70.12 101 PHE A N 1
ATOM 659 C CA . PHE A 1 101 ? 7.488 6.202 -23.778 1.00 70.12 101 PHE A CA 1
ATOM 660 C C . PHE A 1 101 ? 7.211 4.798 -24.285 1.00 70.12 101 PHE A C 1
ATOM 662 O O . PHE A 1 101 ? 8.020 4.236 -25.031 1.00 70.12 101 PHE A O 1
ATOM 669 N N . ASP A 1 102 ? 6.119 4.197 -23.822 1.00 65.88 102 ASP A N 1
ATOM 670 C CA . ASP A 1 102 ? 5.627 2.999 -24.491 1.00 65.88 102 ASP A CA 1
ATOM 671 C C . ASP A 1 102 ? 5.239 3.344 -25.942 1.00 65.88 102 ASP A C 1
ATOM 673 O O . ASP A 1 102 ? 5.276 4.503 -26.366 1.00 65.88 102 ASP A O 1
ATOM 677 N N . ALA A 1 103 ? 4.860 2.344 -26.735 1.00 60.34 103 ALA A N 1
ATOM 678 C CA . ALA A 1 103 ? 4.495 2.554 -28.139 1.00 60.34 103 ALA A CA 1
ATOM 679 C C . ALA A 1 103 ? 3.321 3.534 -28.344 1.00 60.34 103 ALA A C 1
ATOM 681 O O . ALA A 1 103 ? 3.104 3.999 -29.459 1.00 60.34 103 ALA A O 1
ATOM 682 N N . ASN A 1 104 ? 2.583 3.861 -27.282 1.00 58.81 104 ASN A N 1
ATOM 683 C CA . ASN A 1 104 ? 1.445 4.769 -27.321 1.00 58.81 104 ASN A CA 1
ATOM 684 C C . ASN A 1 104 ? 1.785 6.157 -26.767 1.00 58.81 104 ASN A C 1
ATOM 686 O O . ASN A 1 104 ? 0.912 7.020 -26.697 1.00 58.81 104 ASN A O 1
ATOM 690 N N . GLY A 1 105 ? 3.046 6.395 -26.404 1.00 54.12 105 GLY A N 1
ATOM 691 C CA . GLY A 1 105 ? 3.491 7.702 -25.950 1.00 54.12 105 GLY A CA 1
ATOM 692 C C . GLY A 1 105 ? 3.257 7.968 -24.461 1.00 54.12 105 GLY A C 1
ATOM 693 O O . GLY A 1 105 ? 3.348 9.127 -24.060 1.00 54.12 105 GLY A O 1
ATOM 694 N N . TYR A 1 106 ? 2.971 6.958 -23.623 1.00 56.12 106 TYR A N 1
ATOM 695 C CA . TYR A 1 106 ? 2.856 7.155 -22.172 1.00 56.12 106 TYR A CA 1
ATOM 696 C C . TYR A 1 106 ? 4.207 7.069 -21.486 1.00 56.12 106 TYR A C 1
ATOM 698 O O . TYR A 1 106 ? 4.963 6.129 -21.727 1.00 56.12 106 TYR A O 1
ATOM 706 N N . ALA A 1 107 ? 4.469 8.027 -20.586 1.00 60.19 107 ALA A N 1
ATOM 707 C CA . ALA A 1 107 ? 5.588 7.968 -19.662 1.00 60.19 107 ALA A CA 1
ATOM 708 C C . ALA A 1 107 ? 5.507 6.655 -18.884 1.00 60.19 107 ALA A C 1
ATOM 710 O O . ALA A 1 107 ? 4.757 6.520 -17.915 1.00 60.19 107 ALA A O 1
ATOM 711 N N . LEU A 1 108 ? 6.334 5.703 -19.293 1.00 58.19 108 LEU A N 1
ATOM 712 C CA . LEU A 1 108 ? 6.709 4.559 -18.499 1.00 58.19 108 LEU A CA 1
ATOM 713 C C . LEU A 1 108 ? 7.620 5.100 -17.394 1.00 58.19 108 LEU A C 1
ATOM 715 O O . LEU A 1 108 ? 8.831 4.893 -17.372 1.00 58.19 108 LEU A O 1
ATOM 719 N N . ILE A 1 109 ? 7.023 5.807 -16.438 1.00 54.16 109 ILE A N 1
ATOM 720 C CA . ILE A 1 109 ? 7.448 5.650 -15.055 1.00 54.16 109 ILE A CA 1
ATOM 721 C C . ILE A 1 109 ? 7.061 4.217 -14.812 1.00 54.16 109 ILE A C 1
ATOM 723 O O . ILE A 1 109 ? 5.848 3.989 -14.810 1.00 54.16 109 ILE A O 1
ATOM 727 N N . PRO A 1 110 ? 8.037 3.283 -14.841 1.00 51.91 110 PRO A N 1
ATOM 728 C CA . PRO A 1 110 ? 7.774 1.875 -15.071 1.00 51.91 110 PRO A CA 1
ATOM 729 C C . PRO A 1 110 ? 6.526 1.557 -14.296 1.00 51.91 110 PRO A C 1
ATOM 731 O O . PRO A 1 110 ? 6.508 1.764 -13.076 1.00 51.91 110 PRO A O 1
ATOM 734 N N . THR A 1 111 ? 5.440 1.254 -15.020 1.00 46.91 111 THR A N 1
ATOM 735 C CA . THR A 1 111 ? 4.219 0.949 -14.319 1.00 46.91 111 THR A CA 1
ATOM 736 C C . THR A 1 111 ? 4.674 -0.189 -13.431 1.00 46.91 111 THR A C 1
ATOM 738 O O . THR A 1 111 ? 5.162 -1.219 -13.907 1.00 46.91 111 THR A O 1
ATOM 741 N N . LEU A 1 112 ? 4.478 -0.039 -12.133 1.00 43.47 112 LEU A N 1
ATOM 742 C CA . LEU A 1 112 ? 3.974 -1.210 -11.471 1.00 43.47 112 LEU A CA 1
ATOM 743 C C . LEU A 1 112 ? 2.575 -1.333 -12.038 1.00 43.47 112 LEU A C 1
AT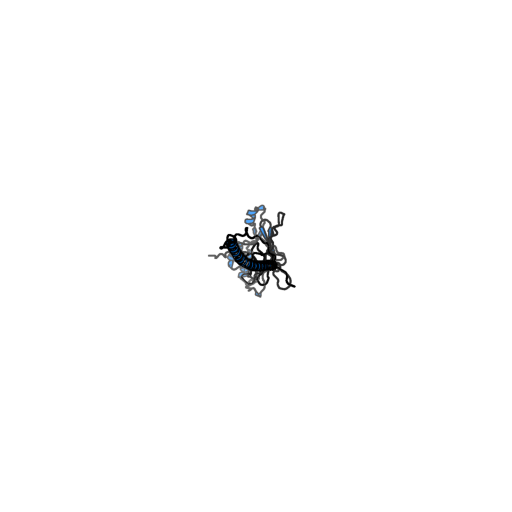OM 745 O O . LEU A 1 112 ? 1.611 -0.814 -11.481 1.00 43.47 112 LEU A O 1
ATOM 749 N N . VAL A 1 113 ? 2.527 -1.931 -13.243 1.00 50.97 113 VAL A N 1
ATOM 750 C CA . VAL A 1 113 ? 1.338 -2.582 -13.737 1.00 50.97 113 VAL A CA 1
ATOM 751 C C . VAL A 1 113 ? 1.129 -3.542 -12.604 1.00 50.97 113 VAL A C 1
ATOM 753 O O . VAL A 1 113 ? 1.938 -4.455 -12.392 1.00 50.97 113 VAL A O 1
ATOM 756 N N . ALA A 1 114 ? 0.158 -3.197 -11.764 1.00 45.12 114 ALA A N 1
ATOM 757 C CA . ALA A 1 114 ? -0.227 -4.031 -10.669 1.00 45.12 114 ALA A CA 1
ATOM 758 C C . ALA A 1 114 ? -0.402 -5.388 -11.315 1.00 45.12 114 ALA A C 1
ATOM 760 O O . ALA A 1 114 ? -1.108 -5.522 -12.314 1.00 45.12 114 ALA A O 1
ATOM 761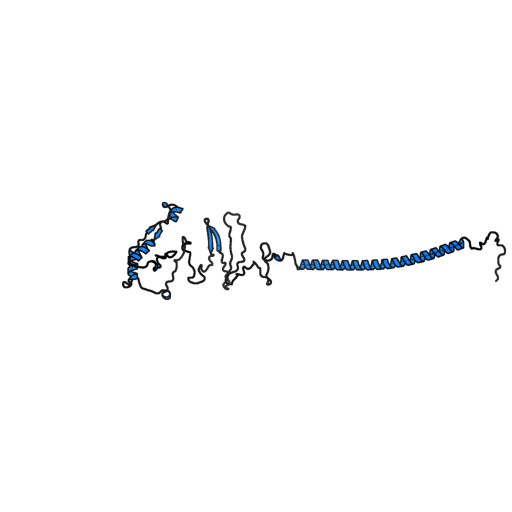 N N . LYS A 1 115 ? 0.339 -6.370 -10.822 1.00 45.12 115 LYS A N 1
ATOM 762 C CA . LYS A 1 115 ? 0.313 -7.733 -11.345 1.00 45.12 115 LYS A CA 1
ATOM 763 C C . LYS A 1 115 ? -1.137 -8.217 -11.574 1.00 45.12 115 LYS A C 1
ATOM 765 O O . LYS A 1 115 ? -1.346 -9.140 -12.353 1.00 45.12 115 LYS A O 1
ATOM 770 N N . THR A 1 116 ? -2.098 -7.583 -10.882 1.00 46.28 116 THR A N 1
ATOM 771 C CA . THR A 1 116 ? -3.542 -7.813 -10.818 1.00 46.28 116 THR A CA 1
ATOM 772 C C . THR A 1 116 ? -4.337 -6.515 -10.442 1.00 46.28 116 THR A C 1
ATOM 774 O O . THR A 1 116 ? -3.752 -5.532 -10.004 1.00 46.28 116 THR A O 1
ATOM 777 N N . ALA A 1 117 ? -5.674 -6.485 -10.597 1.00 50.00 117 ALA A N 1
ATOM 778 C CA . ALA A 1 117 ? -6.495 -5.324 -11.028 1.00 50.00 117 ALA A CA 1
ATOM 779 C C . ALA A 1 117 ? -6.976 -4.198 -10.051 1.00 50.00 117 ALA A C 1
ATOM 781 O O . ALA A 1 117 ? -7.583 -3.251 -10.543 1.00 50.00 117 ALA A O 1
ATOM 782 N N . TRP A 1 118 ? -6.753 -4.229 -8.728 1.00 38.31 118 TRP A N 1
ATOM 783 C CA . TRP A 1 118 ? -7.341 -3.233 -7.782 1.00 38.31 118 TRP A CA 1
ATOM 784 C C . TRP A 1 118 ? -6.321 -2.270 -7.156 1.00 38.31 118 TRP A C 1
ATOM 786 O O . TRP A 1 118 ? -6.635 -1.542 -6.214 1.00 38.31 118 TRP A O 1
ATOM 796 N N . ALA A 1 119 ? -5.085 -2.275 -7.670 1.00 40.84 119 ALA A N 1
ATOM 797 C CA . ALA A 1 119 ? -4.019 -1.444 -7.139 1.00 40.84 119 ALA A CA 1
ATOM 798 C C . ALA A 1 119 ? -3.916 -0.110 -7.902 1.00 40.84 119 ALA A C 1
ATOM 800 O O . ALA A 1 119 ? -3.727 -0.105 -9.122 1.00 40.84 119 ALA A O 1
ATOM 801 N N . PRO A 1 120 ? -3.971 1.026 -7.201 1.00 42.97 120 PRO A N 1
ATOM 802 C CA . PRO A 1 120 ? -3.551 2.299 -7.761 1.00 42.97 120 PRO A CA 1
ATOM 803 C C . PRO A 1 120 ? -2.034 2.273 -8.046 1.00 42.97 120 PRO A C 1
ATOM 805 O O . PRO A 1 120 ? -1.236 1.897 -7.188 1.00 42.97 120 PRO A O 1
ATOM 808 N N . ALA A 1 121 ? -1.610 2.645 -9.258 1.00 38.94 121 ALA A N 1
ATOM 809 C CA . ALA A 1 121 ? -0.193 2.723 -9.618 1.00 38.94 121 ALA A CA 1
ATOM 810 C C . ALA A 1 121 ? 0.446 3.986 -9.018 1.00 38.94 121 ALA A C 1
ATOM 812 O O . ALA A 1 121 ? -0.045 5.095 -9.225 1.00 38.94 121 ALA A O 1
ATOM 813 N N . SER A 1 122 ? 1.567 3.840 -8.307 1.00 41.62 122 SER A N 1
ATOM 814 C CA . SER A 1 122 ? 2.344 4.977 -7.807 1.00 41.62 122 SER A CA 1
ATOM 815 C C . SER A 1 122 ? 3.633 5.154 -8.601 1.00 41.62 122 SER A C 1
ATOM 817 O O . SER A 1 122 ? 4.645 4.497 -8.348 1.00 41.62 122 SER A O 1
ATOM 819 N N . ALA A 1 123 ? 3.611 6.099 -9.528 1.00 47.84 123 ALA A N 1
ATOM 820 C CA . ALA A 1 123 ? 4.806 6.795 -9.961 1.00 47.84 123 ALA A CA 1
ATOM 821 C C . ALA A 1 123 ? 5.306 7.665 -8.794 1.00 47.84 123 ALA A C 1
ATOM 823 O O . ALA A 1 123 ? 4.761 8.737 -8.539 1.00 47.84 123 ALA A O 1
ATOM 824 N N . GLN A 1 124 ? 6.291 7.190 -8.029 1.00 50.91 124 GLN A N 1
ATOM 825 C CA . GLN A 1 124 ? 6.847 7.982 -6.932 1.00 50.91 124 GLN A CA 1
ATOM 826 C C . GLN A 1 124 ? 7.875 8.981 -7.459 1.00 50.91 124 GLN A C 1
ATOM 828 O O . GLN A 1 124 ? 8.837 8.615 -8.128 1.00 50.91 124 GLN A O 1
ATOM 833 N N . ILE A 1 125 ? 7.673 10.251 -7.125 1.00 55.84 125 ILE A N 1
ATOM 834 C CA . ILE A 1 125 ? 8.632 11.323 -7.368 1.00 55.84 125 ILE A CA 1
ATOM 835 C C . ILE A 1 125 ? 8.626 12.224 -6.129 1.00 55.84 125 ILE A C 1
ATOM 837 O O . ILE A 1 125 ? 7.749 13.073 -6.008 1.00 55.84 125 ILE A O 1
ATOM 841 N N . ASN A 1 126 ? 9.562 12.007 -5.193 1.00 50.72 126 ASN A N 1
ATOM 842 C CA . ASN A 1 126 ? 10.527 13.014 -4.706 1.00 50.72 126 ASN A CA 1
ATOM 843 C C . ASN A 1 126 ? 11.173 12.628 -3.365 1.00 50.72 126 ASN A C 1
ATOM 845 O O . ASN A 1 126 ? 10.499 12.533 -2.341 1.00 50.72 126 ASN A O 1
ATOM 849 N N . PHE A 1 127 ? 12.506 12.572 -3.352 1.00 53.25 127 PHE A N 1
ATOM 850 C CA . PHE A 1 127 ? 13.312 12.683 -2.137 1.00 53.25 127 PHE A CA 1
ATOM 851 C C . PHE A 1 127 ? 14.017 14.031 -2.179 1.00 53.25 127 PHE A C 1
ATOM 853 O O . PHE A 1 127 ? 15.014 14.212 -2.873 1.00 53.25 127 PHE A O 1
ATOM 860 N N . ASN A 1 128 ? 13.456 15.002 -1.468 1.00 46.72 128 ASN A N 1
ATOM 861 C CA . ASN A 1 128 ? 13.998 16.349 -1.418 1.00 46.72 128 ASN A CA 1
ATOM 862 C C . ASN A 1 128 ? 15.284 16.345 -0.567 1.00 46.72 128 ASN A C 1
ATOM 864 O O . ASN A 1 128 ? 15.234 16.498 0.654 1.00 46.72 128 ASN A O 1
ATOM 868 N N . ALA A 1 129 ? 16.444 16.131 -1.193 1.00 41.47 129 ALA A N 1
ATOM 869 C CA . ALA A 1 129 ? 17.753 16.322 -0.569 1.00 41.47 129 ALA A CA 1
ATOM 870 C C . ALA A 1 129 ? 18.073 17.826 -0.512 1.00 41.47 129 ALA A C 1
ATOM 872 O O . ALA A 1 129 ? 18.915 18.333 -1.245 1.00 41.47 129 ALA A O 1
ATOM 873 N N . GLY A 1 130 ? 17.337 18.550 0.330 1.00 44.38 130 GLY A N 1
ATOM 874 C CA . GLY A 1 130 ? 17.466 20.001 0.472 1.00 44.38 130 GLY A CA 1
ATOM 875 C C . GLY A 1 130 ? 17.124 20.538 1.861 1.00 44.38 130 GLY A C 1
ATOM 876 O O . GLY A 1 130 ? 16.908 21.735 2.000 1.00 44.38 130 GLY A O 1
ATOM 877 N N . ALA A 1 131 ? 17.050 19.696 2.897 1.00 44.69 131 ALA A N 1
ATOM 878 C CA . ALA A 1 131 ? 16.868 20.170 4.268 1.00 44.69 131 ALA A CA 1
ATOM 879 C C . ALA A 1 131 ? 18.232 20.351 4.957 1.00 44.69 131 ALA A C 1
ATOM 881 O O . ALA A 1 131 ? 18.743 19.453 5.620 1.00 44.69 131 ALA A O 1
ATOM 882 N N . THR A 1 132 ? 18.817 21.539 4.822 1.00 45.88 132 THR A N 1
ATOM 883 C CA . THR A 1 132 ? 19.966 22.036 5.603 1.00 45.88 132 THR A CA 1
ATOM 884 C C . THR A 1 132 ? 19.545 22.473 7.018 1.00 45.88 132 THR A C 1
ATOM 886 O O . THR A 1 132 ? 19.891 23.552 7.490 1.00 45.88 132 THR A O 1
ATOM 889 N N . GLY A 1 133 ? 18.776 21.638 7.721 1.00 44.34 133 GLY A N 1
ATOM 890 C CA . GLY A 1 133 ? 18.321 21.904 9.088 1.00 44.34 133 GLY A CA 1
ATOM 891 C C . GLY A 1 133 ? 17.852 20.623 9.772 1.00 44.34 133 GLY A C 1
ATOM 892 O O . GLY A 1 133 ? 17.207 19.790 9.146 1.00 44.34 133 GLY A O 1
ATOM 893 N N . ALA A 1 134 ? 18.194 20.458 11.050 1.00 45.78 134 ALA A N 1
ATOM 894 C CA . ALA A 1 134 ? 18.250 19.191 11.790 1.00 45.78 134 ALA A CA 1
ATOM 895 C C . ALA A 1 134 ? 16.959 18.336 11.900 1.00 45.78 134 ALA A C 1
ATOM 897 O O . ALA A 1 134 ? 16.974 17.338 12.615 1.00 45.78 134 ALA A O 1
ATOM 898 N N . ILE A 1 135 ? 15.840 18.666 11.241 1.00 46.88 135 ILE A N 1
ATOM 899 C CA . ILE A 1 135 ? 14.581 17.906 11.340 1.00 46.88 135 ILE A CA 1
ATOM 900 C C . ILE A 1 135 ? 13.729 18.056 10.058 1.00 46.88 135 ILE A C 1
ATOM 902 O O . ILE A 1 135 ? 12.795 18.847 10.073 1.00 46.88 135 ILE A O 1
ATOM 906 N N . ALA A 1 136 ? 13.998 17.320 8.964 1.00 48.09 136 ALA A N 1
ATOM 907 C CA . ALA A 1 136 ? 12.998 17.008 7.910 1.00 48.09 136 ALA A CA 1
ATOM 908 C C . ALA A 1 136 ? 13.580 16.228 6.708 1.00 48.09 136 ALA A C 1
ATOM 910 O O . ALA A 1 136 ? 13.690 16.759 5.605 1.00 48.09 136 ALA A O 1
ATOM 911 N N . CYS A 1 137 ? 13.892 14.942 6.866 1.00 47.75 137 CYS A N 1
ATOM 912 C CA . CYS A 1 137 ? 13.802 14.029 5.725 1.00 47.75 137 CYS A CA 1
ATOM 913 C C . CYS A 1 137 ? 12.373 13.457 5.692 1.00 47.75 137 CYS A C 1
ATOM 915 O O . CYS A 1 137 ? 11.907 12.889 6.681 1.00 47.75 137 CYS A O 1
ATOM 917 N N . TYR A 1 138 ? 11.650 13.657 4.586 1.00 53.22 138 TYR A N 1
ATOM 918 C CA . TYR A 1 138 ? 10.322 13.076 4.365 1.00 53.22 138 TYR A CA 1
ATOM 919 C C . TYR A 1 138 ? 10.382 12.151 3.156 1.00 53.22 138 TYR A C 1
ATOM 921 O O . TYR A 1 138 ? 10.809 12.560 2.078 1.00 53.22 138 TYR A O 1
ATOM 929 N N . ALA A 1 139 ? 9.939 10.914 3.349 1.00 50.41 139 ALA A N 1
ATOM 930 C CA . ALA A 1 139 ? 9.632 9.997 2.265 1.00 50.41 139 ALA A CA 1
ATOM 931 C C . ALA A 1 139 ? 8.111 9.999 2.083 1.00 50.41 139 ALA A C 1
ATOM 933 O O . ALA A 1 139 ? 7.374 9.749 3.042 1.00 50.41 139 ALA A O 1
ATOM 934 N N . GLY A 1 140 ? 7.649 10.337 0.880 1.00 53.12 140 GLY A N 1
ATOM 935 C CA . GLY A 1 140 ? 6.235 10.345 0.521 1.00 53.12 140 GLY A CA 1
ATOM 936 C C . GLY A 1 140 ? 5.972 9.373 -0.618 1.00 53.12 140 GLY A C 1
ATOM 937 O O . GLY A 1 140 ? 6.658 9.410 -1.637 1.00 53.12 140 GLY A O 1
ATOM 938 N N . LEU A 1 141 ? 4.970 8.517 -0.443 1.00 58.78 141 LEU A N 1
ATOM 939 C CA . LEU A 1 141 ? 4.383 7.740 -1.525 1.00 58.78 141 LEU A CA 1
ATOM 940 C C . LEU A 1 141 ? 3.042 8.385 -1.866 1.00 58.78 141 LEU A C 1
ATOM 942 O O . LEU A 1 141 ? 2.113 8.333 -1.065 1.00 58.78 141 LEU A O 1
ATOM 946 N N . SER A 1 142 ? 2.960 9.030 -3.026 1.00 56.25 142 SER A N 1
ATOM 947 C CA . SER A 1 142 ? 1.718 9.636 -3.503 1.00 56.25 142 SER A CA 1
ATOM 948 C C . SER A 1 142 ? 0.967 8.645 -4.376 1.00 56.25 142 SER A C 1
ATOM 950 O O . SER A 1 142 ? 1.428 8.261 -5.450 1.00 56.25 142 SER A O 1
ATOM 952 N N . VAL A 1 143 ? -0.207 8.254 -3.895 1.00 56.44 143 VAL A N 1
ATOM 953 C CA . VAL A 1 143 ? -1.154 7.396 -4.597 1.00 56.44 143 VAL A CA 1
ATOM 954 C C . VAL A 1 143 ? -2.412 8.223 -4.819 1.00 56.44 143 VAL A C 1
ATOM 956 O O . VAL A 1 143 ? -3.107 8.563 -3.865 1.00 56.44 143 VAL A O 1
ATOM 959 N N . ASN A 1 144 ? -2.660 8.622 -6.061 1.00 53.44 144 ASN A N 1
ATOM 960 C CA . ASN A 1 144 ? -3.822 9.431 -6.410 1.00 53.44 144 ASN A CA 1
ATOM 961 C C . ASN A 1 144 ? -4.942 8.501 -6.869 1.00 53.44 144 ASN A C 1
ATOM 963 O O . ASN A 1 144 ? -4.749 7.729 -7.808 1.00 53.44 144 ASN A O 1
ATOM 967 N N . VAL A 1 145 ? -6.093 8.577 -6.207 1.00 52.25 145 VAL A N 1
ATOM 968 C CA . VAL A 1 145 ? -7.281 7.788 -6.549 1.00 52.25 145 VAL A CA 1
ATOM 969 C C . VAL A 1 145 ? -8.435 8.759 -6.778 1.00 52.25 145 VAL A C 1
ATOM 971 O O . VAL A 1 145 ? -8.624 9.696 -6.002 1.00 52.25 145 VAL A O 1
ATOM 974 N N . SER A 1 146 ? -9.167 8.586 -7.875 1.00 50.34 146 SER A N 1
ATOM 975 C CA . SER A 1 146 ? -10.340 9.392 -8.214 1.00 50.34 146 SER A CA 1
ATOM 976 C C . SER A 1 146 ? -11.553 8.485 -8.391 1.00 50.34 146 SER A C 1
ATOM 978 O O . SER A 1 146 ? -11.446 7.379 -8.914 1.00 50.34 146 SER A O 1
ATOM 980 N N . ASP A 1 147 ? -12.714 8.962 -7.958 1.00 53.34 147 ASP A N 1
ATOM 981 C CA . ASP A 1 147 ? -14.015 8.303 -8.132 1.00 53.34 147 ASP A CA 1
ATOM 982 C C . ASP A 1 147 ? -14.774 8.819 -9.372 1.00 53.34 147 ASP A C 1
ATOM 984 O O . ASP A 1 147 ? -15.941 8.504 -9.581 1.00 53.34 147 ASP A O 1
ATOM 988 N N . GLY A 1 148 ? -14.118 9.644 -10.193 1.00 53.88 148 GLY A N 1
ATOM 989 C CA . GLY A 1 148 ? -14.722 10.296 -11.354 1.00 53.88 148 GLY A CA 1
ATOM 990 C C . GLY A 1 148 ? -15.434 11.623 -11.060 1.00 53.88 148 GLY A C 1
ATOM 991 O O . GLY A 1 148 ? -15.865 12.273 -12.008 1.00 53.88 148 GLY A O 1
ATOM 992 N N . SER A 1 149 ? -15.507 12.085 -9.802 1.00 54.00 149 SER A N 1
ATOM 993 C CA . SER A 1 149 ? -16.179 13.348 -9.429 1.00 54.00 149 SER A CA 1
ATOM 994 C C . SER A 1 149 ? -15.295 14.609 -9.495 1.00 54.00 149 SER A C 1
ATOM 996 O O . SER A 1 149 ? -15.759 15.711 -9.209 1.00 54.00 149 SER A O 1
ATOM 998 N N . GLY A 1 150 ? -14.021 14.484 -9.888 1.00 48.03 150 GLY A N 1
ATOM 999 C CA . GLY A 1 150 ? -13.083 15.611 -10.023 1.00 48.03 150 GLY A CA 1
ATOM 1000 C C . GLY A 1 150 ? -12.247 15.931 -8.776 1.00 48.03 150 GLY A C 1
ATOM 1001 O O . GLY A 1 150 ? -11.368 16.789 -8.848 1.00 48.03 150 GLY A O 1
ATOM 1002 N N . THR A 1 151 ? -12.436 15.218 -7.659 1.00 49.59 151 THR A N 1
ATOM 1003 C CA . THR A 1 151 ? -11.563 15.337 -6.477 1.00 49.59 151 THR A CA 1
ATOM 1004 C C . THR A 1 151 ? -10.469 14.272 -6.523 1.00 49.59 151 THR A C 1
ATOM 1006 O O . THR A 1 151 ? -10.741 13.078 -6.434 1.00 49.59 151 THR A O 1
ATOM 1009 N N . VAL A 1 152 ? -9.210 14.694 -6.665 1.00 50.00 152 VAL A N 1
ATOM 1010 C CA . VAL A 1 152 ? -8.054 13.800 -6.519 1.00 50.00 152 VAL A CA 1
ATOM 1011 C C . VAL A 1 152 ? -7.850 13.532 -5.031 1.00 50.00 152 VAL A C 1
ATOM 1013 O O . VAL A 1 152 ? -7.372 14.400 -4.299 1.00 50.00 152 VAL A O 1
ATOM 1016 N N . LEU A 1 153 ? -8.201 12.333 -4.567 1.00 54.19 153 LEU A N 1
ATOM 1017 C CA . LEU A 1 153 ? -7.874 11.899 -3.215 1.00 54.19 153 LEU A CA 1
ATOM 1018 C C . LEU A 1 153 ? -6.401 11.489 -3.221 1.00 54.19 153 LEU A C 1
ATOM 1020 O O . LEU A 1 153 ? -6.030 10.407 -3.677 1.00 54.19 153 LEU A O 1
ATOM 1024 N N . SER A 1 154 ? -5.535 12.398 -2.776 1.00 50.84 154 SER A N 1
ATOM 1025 C CA . SER A 1 154 ? -4.125 12.083 -2.582 1.00 50.84 154 SER A CA 1
ATOM 1026 C C . SER A 1 154 ? -3.992 11.261 -1.303 1.00 50.84 154 SER A C 1
ATOM 1028 O O . SER A 1 154 ? -4.114 11.790 -0.194 1.00 50.84 154 SER A O 1
ATOM 1030 N N . GLY A 1 155 ? -3.761 9.958 -1.453 1.00 55.81 155 GLY A N 1
ATOM 1031 C CA . GLY A 1 155 ? -3.442 9.043 -0.363 1.00 55.81 155 GLY A CA 1
ATOM 1032 C C . GLY A 1 155 ? -2.039 9.319 0.168 1.00 55.81 155 GLY A C 1
ATOM 1033 O O . GLY A 1 155 ? -1.144 8.501 0.001 1.00 55.81 155 GLY A O 1
ATOM 1034 N N . VAL A 1 156 ? -1.796 10.501 0.739 1.00 62.28 156 VAL A N 1
ATOM 1035 C CA . VAL A 1 156 ? -0.490 10.815 1.324 1.00 62.28 156 VAL A CA 1
ATOM 1036 C C . VAL A 1 156 ? -0.446 10.259 2.736 1.00 62.28 156 VAL A C 1
ATOM 1038 O O . VAL A 1 156 ? -1.001 10.839 3.671 1.00 62.28 156 VAL A O 1
ATOM 1041 N N . THR A 1 157 ? 0.286 9.159 2.875 1.00 64.75 157 THR A N 1
ATOM 1042 C CA . THR A 1 157 ? 0.897 8.769 4.138 1.00 64.75 157 THR A CA 1
ATOM 1043 C C . THR A 1 157 ? 2.168 9.589 4.317 1.00 64.75 157 THR A C 1
ATOM 1045 O O . THR A 1 157 ? 3.139 9.413 3.579 1.00 64.75 157 THR A O 1
ATOM 1048 N N . ARG A 1 158 ? 2.190 10.506 5.287 1.00 68.19 158 ARG A N 1
ATOM 1049 C CA . ARG A 1 158 ? 3.447 11.150 5.687 1.00 68.19 158 ARG A CA 1
ATOM 1050 C C . ARG A 1 158 ? 4.145 10.248 6.691 1.00 68.19 158 ARG A C 1
ATOM 1052 O O . ARG A 1 158 ? 3.596 9.978 7.758 1.00 68.19 158 ARG A O 1
ATOM 1059 N N . TYR A 1 159 ? 5.381 9.879 6.382 1.00 70.44 159 TYR A N 1
ATOM 1060 C CA . TYR A 1 159 ? 6.294 9.267 7.335 1.00 70.44 159 TYR A CA 1
ATOM 1061 C C . TYR A 1 159 ? 7.259 10.320 7.866 1.00 70.44 159 TYR A C 1
ATOM 1063 O O . TYR A 1 159 ? 7.933 11.007 7.097 1.00 70.44 159 TYR A O 1
ATOM 1071 N N . ALA A 1 160 ? 7.301 10.486 9.183 1.00 71.75 160 ALA A N 1
ATOM 1072 C CA . ALA A 1 160 ? 8.232 11.414 9.814 1.00 71.75 160 ALA A CA 1
ATOM 1073 C C . ALA A 1 160 ? 8.747 10.860 11.146 1.00 71.75 160 ALA A C 1
ATOM 1075 O O . ALA A 1 160 ? 7.998 10.171 11.847 1.00 71.75 160 ALA A O 1
ATOM 1076 N N . PRO A 1 161 ? 9.993 11.180 11.534 1.00 68.69 161 PRO A N 1
ATOM 1077 C CA . PRO A 1 161 ? 10.474 10.867 12.868 1.00 68.69 161 PRO A CA 1
ATOM 1078 C C . PRO A 1 161 ? 9.664 11.649 13.910 1.00 68.69 161 PRO A C 1
ATOM 1080 O O . PRO A 1 161 ? 9.415 12.847 13.765 1.00 68.69 161 PRO A O 1
ATOM 1083 N N . LYS A 1 162 ? 9.253 10.969 14.977 1.00 78.94 162 LYS A N 1
ATOM 1084 C CA . LYS A 1 162 ? 8.588 11.555 16.141 1.00 78.94 162 LYS A CA 1
ATOM 1085 C C . LYS A 1 162 ? 9.007 10.798 17.391 1.00 78.94 162 LYS A C 1
ATOM 1087 O O . LYS A 1 162 ? 8.709 9.616 17.524 1.00 78.94 162 LYS A O 1
ATOM 1092 N N . ASN A 1 163 ? 9.680 11.486 18.312 1.00 82.81 163 ASN A N 1
ATOM 1093 C CA . ASN A 1 163 ? 10.114 10.940 19.605 1.00 82.81 163 ASN A CA 1
ATOM 1094 C C . ASN A 1 163 ? 10.848 9.588 19.480 1.00 82.81 163 ASN A C 1
ATOM 1096 O O . ASN A 1 163 ? 10.515 8.631 20.175 1.00 82.81 163 ASN A O 1
ATOM 1100 N N . GLY A 1 164 ? 11.792 9.484 18.538 1.00 79.25 164 GLY A N 1
ATOM 1101 C CA . GLY A 1 164 ? 12.552 8.250 18.295 1.00 79.25 164 GLY A CA 1
ATOM 1102 C C . GLY A 1 164 ? 11.770 7.123 17.604 1.00 79.25 164 GLY A C 1
ATOM 1103 O O . GLY A 1 164 ? 12.282 6.015 17.496 1.00 79.25 164 GLY A O 1
ATOM 1104 N N . LYS A 1 165 ? 10.545 7.382 17.127 1.00 80.00 165 LYS A N 1
ATOM 1105 C CA . LYS A 1 165 ? 9.698 6.423 16.400 1.00 80.00 165 LYS A CA 1
ATOM 1106 C C . LYS A 1 165 ? 9.313 6.967 15.025 1.00 80.00 165 LYS A C 1
ATOM 1108 O O . LYS A 1 165 ? 9.312 8.178 14.807 1.00 80.00 165 LYS A O 1
ATOM 1113 N N . LEU A 1 166 ? 8.956 6.080 14.100 1.00 80.19 166 LEU A N 1
ATOM 1114 C CA . LEU A 1 166 ? 8.352 6.471 12.829 1.00 80.19 166 LEU A CA 1
ATOM 1115 C C . LEU A 1 166 ? 6.863 6.750 13.045 1.00 80.19 166 LEU A C 1
ATOM 1117 O O . LEU A 1 166 ? 6.124 5.871 13.482 1.00 80.19 166 LEU A O 1
ATOM 1121 N N . ALA A 1 167 ? 6.416 7.964 12.739 1.00 80.19 167 ALA A N 1
ATOM 1122 C CA . ALA A 1 167 ? 5.001 8.298 12.723 1.00 80.19 167 ALA A CA 1
ATOM 1123 C C . ALA A 1 167 ? 4.442 8.153 11.307 1.00 80.19 167 ALA A C 1
ATOM 1125 O O . ALA A 1 167 ? 5.002 8.708 10.363 1.00 80.19 167 ALA A O 1
ATOM 1126 N N . CYS A 1 168 ? 3.328 7.433 11.202 1.00 80.75 168 CYS A N 1
ATOM 1127 C CA . CYS A 1 168 ? 2.512 7.295 10.005 1.00 80.75 168 CYS A CA 1
ATOM 1128 C C . CYS A 1 168 ? 1.307 8.231 10.143 1.00 80.75 168 CYS A C 1
ATOM 1130 O O . CYS A 1 168 ? 0.461 8.015 11.012 1.00 80.75 168 CYS A O 1
ATOM 1132 N N . TYR A 1 169 ? 1.247 9.289 9.336 1.00 76.62 169 TYR A N 1
ATOM 1133 C CA . TYR A 1 169 ? 0.120 10.221 9.329 1.00 76.62 169 TYR A CA 1
ATOM 1134 C C . TYR A 1 169 ? -0.737 10.012 8.095 1.00 76.62 169 TYR A C 1
ATOM 1136 O O . TYR A 1 169 ? -0.218 10.033 6.981 1.00 76.62 169 TYR A O 1
ATOM 1144 N N . PHE A 1 170 ? -2.041 9.908 8.311 1.00 77.38 170 PHE A N 1
ATOM 1145 C CA . PHE A 1 170 ? -3.042 9.975 7.258 1.00 77.38 170 PHE A CA 1
ATOM 1146 C C . PHE A 1 170 ? -3.428 11.435 7.014 1.00 77.38 170 PHE A C 1
ATOM 1148 O O . PHE A 1 170 ? -3.509 12.230 7.956 1.00 77.38 170 PHE A O 1
ATOM 1155 N N . ASN A 1 171 ? -3.651 11.797 5.752 1.00 71.56 171 ASN A N 1
ATOM 1156 C CA . ASN A 1 171 ? -4.211 13.099 5.403 1.00 71.56 171 ASN A CA 1
ATOM 1157 C C . ASN A 1 171 ? -5.655 13.227 5.943 1.00 71.56 171 ASN A C 1
ATOM 1159 O O . ASN A 1 171 ? -6.345 12.230 6.141 1.00 71.56 171 ASN A O 1
ATOM 1163 N N . ASN A 1 172 ? -6.142 14.448 6.160 1.00 70.69 172 ASN A N 1
ATOM 1164 C CA . ASN A 1 172 ? -7.508 14.718 6.626 1.00 70.69 172 ASN A CA 1
ATOM 1165 C C . ASN A 1 172 ? -8.598 14.444 5.569 1.00 70.69 172 ASN A C 1
ATOM 1167 O O . ASN A 1 172 ? -9.770 14.694 5.826 1.00 70.69 172 ASN A O 1
ATOM 1171 N N . THR A 1 173 ? -8.214 13.952 4.392 1.00 72.38 173 THR A N 1
ATOM 1172 C CA . THR A 1 173 ? -9.098 13.635 3.266 1.00 72.38 173 THR A CA 1
ATOM 1173 C C . THR A 1 173 ? -9.566 12.179 3.248 1.00 72.38 173 THR A C 1
ATOM 1175 O O . THR A 1 173 ? -10.323 11.803 2.359 1.00 72.38 173 THR A O 1
ATOM 1178 N N . PHE A 1 174 ? -9.107 11.335 4.179 1.00 74.12 174 PHE A N 1
ATOM 1179 C CA . PHE A 1 174 ? -9.573 9.951 4.286 1.00 74.12 174 PHE A CA 1
ATOM 1180 C C . PHE A 1 174 ? -11.010 9.924 4.814 1.00 74.12 174 PHE A C 1
ATOM 1182 O O . PHE A 1 174 ? -11.281 10.443 5.896 1.00 74.12 174 PHE A O 1
ATOM 1189 N N . THR A 1 175 ? -11.917 9.277 4.079 1.00 78.94 175 THR A N 1
ATOM 1190 C CA . THR A 1 175 ? -13.295 9.050 4.543 1.00 78.94 175 THR A CA 1
ATOM 1191 C C . THR A 1 175 ? -13.340 8.035 5.686 1.00 78.94 175 THR A C 1
ATOM 1193 O O . THR A 1 175 ? -14.105 8.213 6.630 1.00 78.94 175 THR A O 1
ATOM 1196 N N . LEU A 1 176 ? -12.515 6.983 5.622 1.00 85.06 176 LEU A N 1
ATOM 1197 C CA . LEU A 1 176 ? -12.388 5.968 6.668 1.00 85.06 176 LEU A CA 1
ATOM 1198 C C . LEU A 1 176 ? -11.017 5.281 6.629 1.00 85.06 176 LEU A C 1
ATOM 1200 O O . LEU A 1 176 ? -10.317 5.318 5.617 1.00 85.06 176 LEU A O 1
ATOM 1204 N N . ILE A 1 177 ? -10.666 4.631 7.739 1.00 87.00 177 ILE A N 1
ATOM 1205 C CA . ILE A 1 177 ? -9.572 3.659 7.845 1.00 87.00 177 ILE A CA 1
ATOM 1206 C C . ILE A 1 177 ? -10.211 2.378 8.380 1.00 87.00 177 ILE A C 1
ATOM 1208 O O . ILE A 1 177 ? -10.696 2.367 9.510 1.00 87.00 177 ILE A O 1
ATOM 1212 N N . GLY A 1 178 ? -10.255 1.328 7.564 1.00 88.88 178 GLY A N 1
ATOM 1213 C CA . GLY A 1 178 ? -10.967 0.097 7.894 1.00 88.88 178 GLY A CA 1
ATOM 1214 C C . GLY A 1 178 ? -10.861 -0.950 6.784 1.00 88.88 178 GLY A C 1
ATOM 1215 O O . GLY A 1 178 ? -10.174 -0.704 5.788 1.00 88.88 178 GLY A O 1
ATOM 1216 N N . PRO A 1 179 ? -11.503 -2.115 6.960 1.00 91.81 179 PRO A N 1
ATOM 1217 C CA . PRO A 1 179 ? -11.498 -3.168 5.952 1.00 91.81 179 PRO A CA 1
ATOM 1218 C C . PRO A 1 179 ? -12.257 -2.775 4.679 1.00 91.81 179 PRO A C 1
ATOM 1220 O O . PRO A 1 179 ? -13.159 -1.940 4.712 1.00 91.81 179 PRO A O 1
ATOM 1223 N N . ASP A 1 180 ? -11.916 -3.430 3.567 1.00 89.12 180 ASP A N 1
ATOM 1224 C CA . ASP A 1 180 ? -12.671 -3.388 2.305 1.00 89.12 180 ASP A CA 1
ATOM 1225 C C . ASP A 1 180 ? -13.918 -4.294 2.325 1.00 89.12 180 ASP A C 1
ATOM 1227 O O . ASP A 1 180 ? -14.803 -4.160 1.482 1.00 89.12 180 ASP A O 1
ATOM 1231 N N . THR A 1 181 ? -13.999 -5.185 3.316 1.00 93.00 181 THR A N 1
ATOM 1232 C CA . THR A 1 181 ? -15.110 -6.104 3.562 1.00 93.00 181 THR A CA 1
ATOM 1233 C C . THR A 1 181 ? -15.623 -5.933 4.989 1.00 93.00 181 THR A C 1
ATOM 1235 O O . THR A 1 181 ? -14.843 -5.947 5.942 1.00 93.00 181 THR A O 1
ATOM 1238 N N . ASP A 1 182 ? -16.938 -5.792 5.157 1.00 92.81 182 ASP A N 1
ATOM 1239 C CA . ASP A 1 182 ? -17.547 -5.612 6.479 1.00 92.81 182 ASP A CA 1
ATOM 1240 C C . ASP A 1 182 ? -17.178 -6.752 7.449 1.00 92.81 182 ASP A C 1
ATOM 1242 O O . ASP A 1 182 ? -17.185 -7.926 7.080 1.00 92.81 182 ASP A O 1
ATOM 1246 N N . GLY A 1 183 ? -16.796 -6.393 8.678 1.00 90.44 183 GLY A N 1
ATOM 1247 C CA . GLY A 1 183 ? -16.320 -7.332 9.702 1.00 90.44 183 GLY A CA 1
ATOM 1248 C C . GLY A 1 183 ? -15.016 -8.084 9.379 1.00 90.44 183 GLY A C 1
ATOM 1249 O O . GLY A 1 183 ? -14.654 -8.996 10.115 1.00 90.44 183 GLY A O 1
ATOM 1250 N N . GLY A 1 184 ? -14.305 -7.736 8.299 1.00 94.44 184 GLY A N 1
ATOM 1251 C CA . GLY A 1 184 ? -13.156 -8.503 7.800 1.00 94.44 184 GLY A CA 1
ATOM 1252 C C . GLY A 1 184 ? -11.788 -8.180 8.418 1.00 94.44 184 GLY A C 1
ATOM 1253 O O . GLY A 1 184 ? -10.794 -8.775 8.004 1.00 94.44 184 GLY A O 1
ATOM 1254 N N . MET A 1 185 ? -11.692 -7.229 9.357 1.00 94.69 185 MET A N 1
ATOM 1255 C CA . MET A 1 185 ? -10.414 -6.775 9.932 1.00 94.69 185 MET A CA 1
ATOM 1256 C C . MET A 1 185 ? -10.531 -6.416 11.414 1.00 94.69 185 MET A C 1
ATOM 1258 O O . MET A 1 185 ? -11.454 -5.708 11.815 1.00 94.69 185 MET A O 1
ATOM 1262 N N . ASP A 1 186 ? -9.513 -6.811 12.182 1.00 94.06 186 ASP A N 1
ATOM 1263 C CA . ASP A 1 186 ? -9.296 -6.393 13.568 1.00 94.06 186 ASP A CA 1
ATOM 1264 C C . ASP A 1 186 ? -8.413 -5.138 13.666 1.00 94.06 186 ASP A C 1
ATOM 1266 O O . ASP A 1 186 ? -7.502 -4.908 12.864 1.00 94.06 186 ASP A O 1
ATOM 1270 N N . LEU A 1 187 ? -8.624 -4.341 14.716 1.00 93.94 187 LEU A N 1
ATOM 1271 C CA . LEU A 1 187 ? -7.727 -3.244 15.087 1.00 93.94 187 LEU A CA 1
ATOM 1272 C C . LEU A 1 187 ? -6.686 -3.723 16.108 1.00 93.94 187 LEU A C 1
ATOM 1274 O O . LEU A 1 187 ? -6.880 -3.616 17.318 1.00 93.94 187 LEU A O 1
ATOM 1278 N N . GLY A 1 188 ? -5.545 -4.192 15.602 1.00 92.69 188 GLY A N 1
ATOM 1279 C CA . GLY A 1 188 ? -4.446 -4.732 16.410 1.00 92.69 188 GLY A CA 1
ATOM 1280 C C . GLY A 1 188 ? -4.525 -6.253 16.570 1.00 92.69 188 GLY A C 1
ATOM 1281 O O . GLY A 1 188 ? -5.314 -6.915 15.907 1.00 92.69 188 GLY A O 1
ATOM 1282 N N . ALA A 1 189 ? -3.671 -6.811 17.430 1.00 90.31 189 ALA A N 1
ATOM 1283 C CA . ALA A 1 189 ? -3.642 -8.245 17.735 1.00 90.31 189 ALA A CA 1
ATOM 1284 C C . ALA A 1 189 ? -3.157 -8.497 19.172 1.00 90.31 189 ALA A C 1
ATOM 1286 O O . ALA A 1 189 ? -2.633 -7.594 19.828 1.00 90.31 189 ALA A O 1
ATOM 1287 N N . SER A 1 190 ? -3.280 -9.736 19.656 1.00 85.88 190 SER A N 1
ATOM 1288 C CA . SER A 1 190 ? -2.957 -10.135 21.039 1.00 85.88 190 SER A CA 1
ATOM 1289 C C . SER A 1 190 ? -1.528 -9.801 21.494 1.00 85.88 190 SER A C 1
ATOM 1291 O O . SER A 1 190 ? -1.307 -9.509 22.665 1.00 85.88 190 SER A O 1
ATOM 1293 N N . ASN A 1 191 ? -0.560 -9.789 20.577 1.00 87.31 191 ASN A N 1
ATOM 1294 C CA . ASN A 1 191 ? 0.833 -9.391 20.819 1.00 87.31 191 ASN A CA 1
ATOM 1295 C C . ASN A 1 191 ? 1.224 -8.079 20.108 1.00 87.31 191 ASN A C 1
ATOM 1297 O O . ASN A 1 191 ? 2.399 -7.718 20.071 1.00 87.31 191 ASN A O 1
ATOM 1301 N N . MET A 1 192 ? 0.246 -7.368 19.543 1.00 90.94 192 MET A N 1
ATOM 1302 C CA . MET A 1 192 ? 0.410 -6.105 18.815 1.00 90.94 192 MET A CA 1
ATOM 1303 C C . MET A 1 192 ? -0.676 -5.113 19.251 1.00 90.94 192 MET A C 1
ATOM 1305 O O . MET A 1 192 ? -1.375 -4.518 18.430 1.00 90.94 192 MET A O 1
ATOM 1309 N N . ALA A 1 193 ? -0.857 -4.981 20.567 1.00 90.81 193 ALA A N 1
ATOM 1310 C CA . ALA A 1 193 ? -1.866 -4.111 21.153 1.00 90.81 193 ALA A CA 1
ATOM 1311 C C . ALA A 1 193 ? -1.488 -2.627 21.019 1.00 90.81 193 ALA A C 1
ATOM 1313 O O . ALA A 1 193 ? -0.327 -2.235 21.172 1.00 90.81 193 ALA A O 1
ATOM 1314 N N . PHE A 1 194 ? -2.492 -1.780 20.788 1.00 93.38 194 PHE A N 1
ATOM 1315 C CA . PHE A 1 194 ? -2.326 -0.335 20.899 1.00 93.38 194 PHE A CA 1
ATOM 1316 C C . PHE A 1 194 ? -2.264 0.075 22.370 1.00 93.38 194 PHE A C 1
ATOM 1318 O O . PHE A 1 194 ? -3.118 -0.304 23.164 1.00 93.38 194 PHE A O 1
ATOM 1325 N N . ASN A 1 195 ? -1.300 0.927 22.724 1.00 91.00 195 ASN A N 1
ATOM 1326 C CA . ASN A 1 195 ? -1.212 1.454 24.088 1.00 91.00 195 ASN A CA 1
ATOM 1327 C C . ASN A 1 195 ? -2.397 2.360 24.445 1.00 91.00 195 ASN A C 1
ATOM 1329 O O . ASN A 1 195 ? -2.839 2.361 25.585 1.00 91.00 195 ASN A O 1
ATOM 1333 N N . ASN A 1 196 ? -2.854 3.184 23.496 1.00 91.19 196 ASN A N 1
ATOM 1334 C CA . ASN A 1 196 ? -3.916 4.169 23.701 1.00 91.19 196 ASN A CA 1
ATOM 1335 C C . ASN A 1 196 ? -4.666 4.428 22.389 1.00 91.19 196 ASN A C 1
ATOM 1337 O O . ASN A 1 196 ? -4.082 4.319 21.309 1.00 91.19 196 ASN A O 1
ATOM 1341 N N . CYS A 1 197 ? -5.912 4.887 22.501 1.00 94.75 197 CYS A N 1
ATOM 1342 C CA . CYS A 1 197 ? -6.696 5.431 21.397 1.00 94.75 197 CYS A CA 1
ATOM 1343 C C . CYS A 1 197 ? -7.197 6.835 21.770 1.00 94.75 197 CYS A C 1
ATOM 1345 O O . CYS A 1 197 ? -7.746 7.026 22.854 1.00 94.75 197 CYS A O 1
ATOM 1347 N N . TYR A 1 198 ? -6.990 7.819 20.893 1.00 94.31 198 TYR A N 1
ATOM 1348 C CA . TYR A 1 198 ? -7.444 9.198 21.096 1.00 94.31 198 TYR A CA 1
ATOM 1349 C C . TYR A 1 198 ? -8.567 9.503 20.105 1.00 94.31 198 TYR A C 1
ATOM 1351 O O . TYR A 1 198 ? -8.308 9.669 18.915 1.00 94.31 198 TYR A O 1
ATOM 1359 N N . LEU A 1 199 ? -9.806 9.581 20.598 1.00 95.56 199 LEU A N 1
ATOM 1360 C CA . LEU A 1 199 ? -11.009 9.779 19.787 1.00 95.56 199 LEU A CA 1
ATOM 1361 C C . LEU A 1 199 ? -11.765 11.033 20.234 1.00 95.56 199 LEU A C 1
ATOM 1363 O O . LEU A 1 199 ? -11.799 11.353 21.420 1.00 95.56 199 LEU A O 1
ATOM 1367 N N . LYS A 1 200 ? -12.396 11.736 19.285 1.00 95.75 200 LYS A N 1
ATOM 1368 C CA . LYS A 1 200 ? -13.322 12.843 19.597 1.00 95.75 200 LYS A CA 1
ATOM 1369 C C . LYS A 1 200 ? -14.715 12.352 20.000 1.00 95.75 200 LYS A C 1
ATOM 1371 O O . LYS A 1 200 ? -15.428 13.063 20.697 1.00 95.75 200 LYS A O 1
ATOM 1376 N N . THR A 1 201 ? -15.095 11.160 19.551 1.00 95.81 201 THR A N 1
ATOM 1377 C CA . THR A 1 201 ? -16.388 10.518 19.811 1.00 95.81 201 THR A CA 1
ATOM 1378 C C . THR A 1 201 ? -16.165 9.079 20.266 1.00 95.81 201 THR A C 1
ATOM 1380 O O . THR A 1 201 ? -15.147 8.476 19.929 1.00 95.81 201 THR A O 1
ATOM 1383 N N . ALA A 1 202 ? -17.100 8.525 21.039 1.00 95.56 202 ALA A N 1
ATOM 1384 C CA . ALA A 1 202 ? -16.996 7.151 21.527 1.00 95.56 202 ALA A CA 1
ATOM 1385 C C . ALA A 1 202 ? -17.052 6.120 20.375 1.00 95.56 202 ALA A C 1
ATOM 1387 O O . ALA A 1 202 ? -17.685 6.392 19.348 1.00 95.56 202 ALA A O 1
ATOM 1388 N N . PRO A 1 203 ? -16.428 4.935 20.534 1.00 95.75 203 PRO A N 1
ATOM 1389 C CA . PRO A 1 203 ? -16.598 3.825 19.600 1.00 95.75 203 PRO A CA 1
ATOM 1390 C C . PRO A 1 203 ? -18.072 3.429 19.445 1.00 95.75 203 PRO A C 1
ATOM 1392 O O . PRO A 1 203 ? -18.818 3.397 20.423 1.00 95.75 203 PRO A O 1
ATOM 1395 N N . THR A 1 204 ? -18.479 3.099 18.219 1.00 95.25 204 THR A N 1
ATOM 1396 C CA . THR A 1 204 ? -19.817 2.564 17.921 1.00 95.25 204 THR A CA 1
ATOM 1397 C C . THR A 1 204 ? -19.729 1.051 17.746 1.00 95.25 204 THR A C 1
ATOM 1399 O O . THR A 1 204 ? -18.858 0.569 17.028 1.00 95.25 204 THR A O 1
ATOM 1402 N N . VAL A 1 205 ? -20.628 0.306 18.394 1.00 94.81 205 VAL A N 1
ATOM 1403 C CA . VAL A 1 205 ? -20.737 -1.158 18.291 1.00 94.81 205 VAL A CA 1
ATOM 1404 C C . VAL A 1 205 ? -22.150 -1.503 17.831 1.00 94.81 205 VAL A C 1
ATOM 1406 O O . VAL A 1 205 ? -23.115 -1.000 18.409 1.00 94.81 205 VAL A O 1
ATOM 1409 N N . THR A 1 206 ? -22.285 -2.358 16.813 1.00 94.56 206 THR A N 1
ATOM 1410 C CA . THR A 1 206 ? -23.585 -2.739 16.238 1.00 94.56 206 THR A CA 1
ATOM 1411 C C . THR A 1 206 ? -24.544 -3.261 17.312 1.00 94.56 206 THR A C 1
ATOM 1413 O O . THR A 1 206 ? -24.252 -4.201 18.062 1.00 94.56 206 THR A O 1
ATOM 1416 N N . SER A 1 207 ? -25.718 -2.637 17.396 1.00 93.50 207 SER A N 1
ATOM 1417 C CA . SER A 1 207 ? -26.763 -2.931 18.385 1.00 93.50 207 SER A CA 1
ATOM 1418 C C . SER A 1 207 ? -28.132 -3.221 17.768 1.00 93.50 207 SER A C 1
ATOM 1420 O O . SER A 1 207 ? -29.105 -3.363 18.503 1.00 93.50 207 SER A O 1
ATOM 1422 N N . ASP A 1 208 ? -28.198 -3.357 16.442 1.00 94.62 208 ASP A N 1
ATOM 1423 C CA . ASP A 1 208 ? -29.426 -3.670 15.710 1.00 94.62 208 ASP A CA 1
ATOM 1424 C C . ASP A 1 208 ? -30.017 -5.023 16.155 1.00 94.62 208 ASP A C 1
ATOM 1426 O O . ASP A 1 208 ? -29.300 -6.018 16.291 1.00 94.62 208 ASP A O 1
ATOM 1430 N N . THR A 1 209 ? -31.334 -5.059 16.379 1.00 95.00 209 THR A N 1
ATOM 1431 C CA . THR A 1 209 ? -32.063 -6.265 16.812 1.00 95.00 209 THR A CA 1
ATOM 1432 C C . THR A 1 209 ? -32.050 -7.357 15.743 1.00 95.00 209 THR A C 1
ATOM 1434 O O . THR A 1 209 ? -32.021 -8.534 16.080 1.00 95.00 209 THR A O 1
ATOM 1437 N N . ASN A 1 210 ? -31.978 -7.002 14.459 1.00 96.12 210 ASN A N 1
ATOM 1438 C CA . ASN A 1 210 ? -31.909 -7.977 13.366 1.00 96.12 210 ASN A CA 1
ATOM 1439 C C . ASN A 1 210 ? -30.547 -8.684 13.280 1.00 96.12 210 ASN A C 1
ATOM 1441 O O . ASN A 1 210 ? -30.418 -9.694 12.597 1.00 96.12 210 ASN A O 1
ATOM 1445 N N . GLN A 1 211 ? -29.533 -8.156 13.972 1.00 95.62 211 GLN A N 1
ATOM 1446 C CA . GLN A 1 211 ? -28.173 -8.698 14.006 1.00 95.62 211 GLN A CA 1
ATOM 1447 C C . GLN A 1 211 ? -27.898 -9.506 15.285 1.00 95.62 211 GLN A C 1
ATOM 1449 O O . GLN A 1 211 ? -26.781 -9.978 15.494 1.00 95.62 211 GLN A O 1
ATOM 1454 N N . LYS A 1 212 ? -28.888 -9.646 16.181 1.00 95.00 212 LYS A N 1
ATOM 1455 C CA . LYS A 1 212 ? -28.715 -10.293 17.488 1.00 95.00 212 LYS A CA 1
ATOM 1456 C C . LYS A 1 212 ? -29.862 -11.246 17.786 1.00 95.00 212 LYS A C 1
ATOM 1458 O O . LYS A 1 212 ? -31.026 -10.870 17.753 1.00 95.00 212 LYS A O 1
ATOM 1463 N N . THR A 1 213 ? -29.525 -12.470 18.183 1.00 96.31 213 THR A N 1
ATOM 1464 C CA . THR A 1 213 ? -30.503 -13.370 18.807 1.00 96.31 213 THR A CA 1
ATOM 1465 C C . THR A 1 213 ? -30.560 -13.067 20.299 1.00 96.31 213 THR A C 1
ATOM 1467 O O . THR A 1 213 ? -29.590 -13.296 21.022 1.00 96.31 213 THR A O 1
ATOM 1470 N N . ILE A 1 214 ? -31.685 -12.526 20.764 1.00 94.06 214 ILE A N 1
ATOM 1471 C CA . ILE A 1 214 ? -31.881 -12.210 22.180 1.00 94.06 214 ILE A CA 1
ATOM 1472 C C . ILE A 1 214 ? -32.278 -13.484 22.926 1.00 94.06 214 ILE A C 1
ATOM 1474 O O . ILE A 1 214 ? -33.353 -14.031 22.705 1.00 94.06 214 ILE A O 1
ATOM 1478 N N . ILE A 1 215 ? -31.399 -13.948 23.817 1.00 93.00 215 ILE A N 1
ATOM 1479 C CA . ILE A 1 215 ? -31.597 -15.177 24.607 1.00 93.00 215 ILE A CA 1
ATOM 1480 C C . ILE A 1 215 ? -32.262 -14.935 25.971 1.00 93.00 215 ILE A C 1
ATOM 1482 O O . ILE A 1 215 ? -32.634 -15.887 26.649 1.00 93.00 215 ILE A O 1
ATOM 1486 N N . GLY A 1 216 ? -32.389 -13.676 26.392 1.00 92.81 216 GLY A N 1
ATOM 1487 C CA . GLY A 1 216 ? -32.969 -13.302 27.679 1.00 92.81 216 GLY A CA 1
ATOM 1488 C C . GLY A 1 216 ? -32.607 -11.876 28.087 1.00 92.81 216 GLY A C 1
ATOM 1489 O O . GLY A 1 216 ? -31.802 -11.211 27.434 1.00 92.81 216 GLY A O 1
ATOM 1490 N N . SER A 1 217 ? -33.202 -11.414 29.186 1.00 93.88 217 SER A N 1
ATOM 1491 C CA . SER A 1 217 ? -32.914 -10.119 29.811 1.00 93.88 217 SER A CA 1
ATOM 1492 C C . SER A 1 217 ? -32.364 -10.331 31.217 1.00 93.88 217 SER A C 1
ATOM 1494 O O . SER A 1 217 ? -32.842 -11.200 31.940 1.00 93.88 217 SER A O 1
ATOM 1496 N N . LEU A 1 218 ? -31.392 -9.520 31.642 1.00 93.62 218 LEU A N 1
ATOM 1497 C CA . LEU A 1 218 ? -30.892 -9.564 33.025 1.00 93.62 218 LEU A CA 1
ATOM 1498 C C . LEU A 1 218 ? -31.947 -9.106 34.043 1.00 93.62 218 LEU A C 1
ATOM 1500 O O . LEU A 1 218 ? -31.906 -9.522 35.196 1.00 93.62 218 LEU A O 1
ATOM 1504 N N . ALA A 1 219 ? -32.913 -8.290 33.610 1.00 93.56 219 ALA A N 1
ATOM 1505 C CA . ALA A 1 219 ? -34.039 -7.878 34.444 1.00 93.56 219 ALA A CA 1
ATOM 1506 C C . ALA A 1 219 ? -35.096 -8.986 34.615 1.00 93.56 219 ALA A C 1
ATOM 1508 O O . ALA A 1 219 ? -35.955 -8.884 35.488 1.00 93.56 219 ALA A O 1
ATOM 1509 N N . ASP A 1 220 ? -35.053 -10.038 33.791 1.00 95.62 220 ASP A N 1
ATOM 1510 C CA . ASP A 1 220 ? -35.965 -11.170 33.901 1.00 95.62 220 ASP A CA 1
ATOM 1511 C C . ASP A 1 220 ? -35.447 -12.161 34.951 1.00 95.62 220 ASP A C 1
ATOM 1513 O O . ASP A 1 220 ? -34.464 -12.880 34.745 1.00 95.62 220 ASP A O 1
ATOM 1517 N N . ALA A 1 221 ? -36.135 -12.214 36.092 1.00 94.75 221 ALA A N 1
ATOM 1518 C CA . ALA A 1 221 ? -35.815 -13.129 37.183 1.00 94.75 221 ALA A CA 1
ATOM 1519 C C . ALA A 1 221 ? -35.941 -14.613 36.785 1.00 94.75 221 ALA A C 1
ATOM 1521 O O . ALA A 1 221 ? -35.322 -15.467 37.420 1.00 94.75 221 ALA A O 1
ATOM 1522 N N . SER A 1 222 ? -36.710 -14.933 35.736 1.00 95.19 222 SER A N 1
ATOM 1523 C CA . SER A 1 222 ? -36.851 -16.300 35.226 1.00 95.19 222 SER A CA 1
ATOM 1524 C C . SER A 1 222 ? -35.660 -16.745 34.370 1.00 95.19 222 SER A C 1
ATOM 1526 O O . SER A 1 222 ? -35.410 -17.946 34.233 1.00 95.19 222 SER A O 1
ATOM 1528 N N . TYR A 1 223 ? -34.862 -15.803 33.851 1.00 96.38 223 TYR A N 1
ATOM 1529 C CA . TYR A 1 223 ? -33.656 -16.120 33.096 1.00 96.38 223 TYR A CA 1
ATOM 1530 C C . TYR A 1 223 ? -32.506 -16.510 34.038 1.00 96.38 223 TYR A C 1
ATOM 1532 O O . TYR A 1 223 ? -31.657 -15.698 34.410 1.00 96.38 223 TYR A O 1
ATOM 1540 N N . VAL A 1 224 ? -32.464 -17.793 34.416 1.00 95.12 224 VAL A N 1
ATOM 1541 C CA . VAL A 1 224 ? -31.534 -18.359 35.416 1.00 95.12 224 VAL A CA 1
ATOM 1542 C C . VAL A 1 224 ? -30.069 -17.988 35.161 1.00 95.12 224 VAL A C 1
ATOM 1544 O O . VAL A 1 224 ? -29.362 -17.605 36.094 1.00 95.12 224 VAL A O 1
ATOM 1547 N N . ASN A 1 225 ? -29.599 -18.069 33.912 1.00 94.44 225 ASN A N 1
ATOM 1548 C CA . ASN A 1 225 ? -28.210 -17.730 33.584 1.00 94.44 225 ASN A CA 1
ATOM 1549 C C . ASN A 1 225 ? -27.929 -16.227 33.726 1.00 94.44 225 ASN A C 1
ATOM 1551 O O . ASN A 1 225 ? -26.835 -15.861 34.148 1.00 94.44 225 ASN A O 1
ATOM 1555 N N . GLY A 1 226 ? -28.913 -15.363 33.458 1.00 94.50 226 GLY A N 1
ATOM 1556 C CA . GLY A 1 226 ? -28.809 -13.928 33.730 1.00 94.50 226 GLY A CA 1
ATOM 1557 C C . GLY A 1 226 ? -28.686 -13.634 35.224 1.00 94.50 226 GLY A C 1
ATOM 1558 O O . GLY A 1 226 ? -27.827 -12.857 35.628 1.00 94.50 226 GLY A O 1
ATOM 1559 N N . GLN A 1 227 ? -29.463 -14.331 36.058 1.00 95.81 227 GLN A N 1
ATOM 1560 C CA . GLN A 1 227 ? -29.387 -14.186 37.517 1.00 95.81 227 GLN A CA 1
ATOM 1561 C C . GLN A 1 227 ? -28.051 -14.681 38.087 1.00 95.81 227 GLN A C 1
ATOM 1563 O O . GLN A 1 227 ? -27.500 -14.079 39.007 1.00 95.81 227 GLN A O 1
ATOM 1568 N N . LYS A 1 228 ? -27.491 -15.760 37.529 1.00 96.25 228 LYS A N 1
ATOM 1569 C CA . LYS A 1 228 ? -26.130 -16.205 37.860 1.00 96.25 228 LYS A CA 1
ATOM 1570 C C . LYS A 1 228 ? -25.085 -15.159 37.471 1.00 96.25 228 LYS A C 1
ATOM 1572 O O . LYS A 1 228 ? -24.196 -14.884 38.269 1.00 96.25 228 LYS A O 1
ATOM 1577 N N . LEU A 1 229 ? -25.210 -14.554 36.288 1.00 95.25 229 LEU A N 1
ATOM 1578 C CA . LEU A 1 229 ? -24.283 -13.520 35.828 1.00 95.25 229 LEU A CA 1
ATOM 1579 C C . LEU A 1 229 ? -24.315 -12.283 36.737 1.00 95.25 229 LEU A C 1
ATOM 1581 O O . LEU A 1 229 ? -23.254 -11.770 37.075 1.00 95.25 229 LEU A O 1
ATOM 1585 N N . LEU A 1 230 ? -25.499 -11.848 37.184 1.00 96.00 230 LEU A N 1
ATOM 1586 C CA . LEU A 1 230 ? -25.631 -10.761 38.163 1.00 96.00 230 LEU A CA 1
ATOM 1587 C C . LEU A 1 230 ? -24.933 -11.101 39.488 1.00 96.00 230 LEU A C 1
ATOM 1589 O O . LEU A 1 230 ? -24.128 -10.312 39.965 1.00 96.00 230 LEU A O 1
ATOM 1593 N N . LYS A 1 231 ? -25.141 -12.311 40.026 1.00 96.19 231 LYS A N 1
ATOM 1594 C CA . LYS A 1 231 ? -24.442 -12.768 41.243 1.00 96.19 231 LYS A CA 1
ATOM 1595 C C . LYS A 1 231 ? -22.921 -12.788 41.087 1.00 96.19 231 LYS A C 1
ATOM 1597 O O . LYS A 1 231 ? -22.217 -12.475 42.039 1.00 96.19 231 LYS A O 1
ATOM 1602 N N . ALA A 1 232 ? -22.415 -13.171 39.913 1.00 95.81 232 ALA A N 1
ATOM 1603 C CA . ALA A 1 232 ? -20.984 -13.111 39.627 1.00 95.81 232 ALA A CA 1
ATOM 1604 C C . ALA A 1 232 ? -20.486 -11.658 39.565 1.00 95.81 232 ALA A C 1
ATOM 1606 O O . ALA A 1 232 ? -19.436 -11.356 40.116 1.00 95.81 232 ALA A O 1
ATOM 1607 N N . ALA A 1 233 ? -21.249 -10.754 38.946 1.00 95.31 233 ALA A N 1
ATOM 1608 C CA . ALA A 1 233 ? -20.902 -9.337 38.876 1.00 95.31 233 ALA A CA 1
ATOM 1609 C C . ALA A 1 233 ? -20.867 -8.661 40.258 1.00 95.31 233 ALA A C 1
ATOM 1611 O O . ALA A 1 233 ? -19.992 -7.836 40.499 1.00 95.31 233 ALA A O 1
ATOM 1612 N N . ASP A 1 234 ? -21.766 -9.046 41.168 1.00 95.94 234 ASP A N 1
ATOM 1613 C CA . ASP A 1 234 ? -21.861 -8.473 42.518 1.00 95.94 234 ASP A CA 1
ATOM 1614 C C . ASP A 1 234 ? -20.645 -8.783 43.410 1.00 95.94 234 ASP A C 1
ATOM 1616 O O . ASP A 1 234 ? -20.376 -8.043 44.355 1.00 95.94 234 ASP A O 1
ATOM 1620 N N . VAL A 1 235 ? -19.912 -9.871 43.139 1.00 94.88 235 VAL A N 1
ATOM 1621 C CA . VAL A 1 235 ? -18.747 -10.285 43.949 1.00 94.88 235 VAL A CA 1
ATOM 1622 C C . VAL A 1 235 ? -17.405 -9.840 43.371 1.00 94.88 235 VAL A C 1
ATOM 1624 O O . VAL A 1 235 ? -16.386 -9.947 44.053 1.00 94.88 235 VAL A O 1
ATOM 1627 N N . VAL A 1 236 ? -17.371 -9.364 42.122 1.00 95.50 236 VAL A N 1
ATOM 1628 C CA . VAL A 1 236 ? -16.126 -8.940 41.472 1.00 95.50 236 VAL A CA 1
ATOM 1629 C C . VAL A 1 236 ? -15.841 -7.475 41.793 1.00 95.50 236 VAL A C 1
ATOM 1631 O O . VAL A 1 236 ? -16.623 -6.578 41.489 1.00 95.50 236 VAL A O 1
ATOM 1634 N N . GLU A 1 237 ? -14.677 -7.214 42.383 1.00 95.88 237 GLU A N 1
ATOM 1635 C CA . GLU A 1 237 ? -14.299 -5.880 42.844 1.00 95.88 237 GLU A CA 1
ATOM 1636 C C . GLU A 1 237 ? -13.448 -5.125 41.819 1.00 95.88 237 GLU A C 1
ATOM 1638 O O . GLU A 1 237 ? -12.487 -5.656 41.257 1.00 95.88 237 GLU A O 1
ATOM 1643 N N . ALA A 1 238 ? -13.733 -3.834 41.643 1.00 96.62 238 ALA A N 1
ATOM 1644 C CA . ALA A 1 238 ? -12.847 -2.947 40.900 1.00 96.62 238 ALA A CA 1
ATOM 1645 C C . ALA A 1 238 ? -11.539 -2.738 41.678 1.00 96.62 238 ALA A C 1
ATOM 1647 O O . ALA A 1 238 ? -11.539 -2.441 42.874 1.00 96.62 238 ALA A O 1
ATOM 1648 N N . LYS A 1 239 ? -10.408 -2.857 40.986 1.00 97.19 239 LYS A N 1
ATOM 1649 C CA . LYS A 1 239 ? -9.063 -2.704 41.539 1.00 97.19 239 LYS A CA 1
ATOM 1650 C C . LYS A 1 239 ? -8.420 -1.422 41.031 1.00 97.19 239 LYS A C 1
ATOM 1652 O O . LYS A 1 239 ? -8.639 -1.005 39.893 1.00 97.19 239 LYS A O 1
ATOM 1657 N N . VAL A 1 240 ? -7.567 -0.840 41.868 1.00 97.69 240 VAL A N 1
ATOM 1658 C CA . VAL A 1 240 ? -6.607 0.188 41.462 1.00 97.69 240 VAL A CA 1
ATOM 1659 C C . VAL A 1 240 ? -5.248 -0.482 41.318 1.00 97.69 240 VAL A C 1
ATOM 1661 O O . VAL A 1 240 ? -4.775 -1.117 42.257 1.00 97.69 240 VAL A O 1
ATOM 1664 N N . TYR A 1 241 ? -4.623 -0.370 40.151 1.00 97.19 241 TYR A N 1
ATOM 1665 C CA . TYR A 1 241 ? -3.363 -1.050 39.855 1.00 97.19 241 TYR A CA 1
ATOM 1666 C C . TYR A 1 241 ? -2.421 -0.188 39.017 1.00 97.19 241 TYR A C 1
ATOM 1668 O O . TYR A 1 241 ? -2.817 0.782 38.373 1.00 97.19 241 TYR A O 1
ATOM 1676 N N . GLN A 1 242 ? -1.146 -0.560 39.014 1.00 97.25 242 GLN A N 1
ATOM 1677 C CA . GLN A 1 242 ? -0.124 -0.002 38.134 1.00 97.25 242 GLN A CA 1
ATOM 1678 C C . GLN A 1 242 ? 0.342 -1.093 37.168 1.00 97.25 242 GLN A C 1
ATOM 1680 O O . GLN A 1 242 ? 0.363 -2.274 37.508 1.00 97.25 242 GLN A O 1
ATOM 1685 N N . LEU A 1 243 ? 0.723 -0.710 35.951 1.00 96.00 243 LEU A N 1
ATOM 1686 C CA . LEU A 1 243 ? 1.282 -1.660 34.990 1.00 96.00 243 LEU A CA 1
ATOM 1687 C C . LEU A 1 243 ? 2.751 -1.940 35.325 1.00 96.00 243 LEU A C 1
ATOM 1689 O O . LEU A 1 243 ? 3.549 -1.006 35.387 1.00 96.00 243 LEU A O 1
ATOM 1693 N N . ASN A 1 244 ? 3.132 -3.215 35.436 1.00 96.06 244 ASN A N 1
ATOM 1694 C CA . ASN A 1 244 ? 4.518 -3.614 35.724 1.00 96.06 244 ASN A CA 1
ATOM 1695 C C . ASN A 1 244 ? 5.525 -3.040 34.716 1.00 96.06 244 ASN A C 1
ATOM 1697 O O . ASN A 1 244 ? 6.594 -2.583 35.109 1.00 96.06 244 ASN A O 1
ATOM 1701 N N . ALA A 1 245 ? 5.167 -2.990 33.428 1.00 93.25 245 ALA A N 1
ATOM 1702 C CA . ALA A 1 245 ? 6.004 -2.366 32.402 1.00 93.25 245 ALA A CA 1
ATOM 1703 C C . ALA A 1 245 ? 6.222 -0.863 32.662 1.00 93.25 245 ALA A C 1
ATOM 1705 O O . ALA A 1 245 ? 7.334 -0.366 32.518 1.00 93.25 245 ALA A O 1
ATOM 1706 N N . ALA A 1 246 ? 5.186 -0.149 33.114 1.00 94.81 246 ALA A N 1
ATOM 1707 C CA . ALA A 1 246 ? 5.301 1.264 33.461 1.00 94.81 246 ALA A CA 1
ATOM 1708 C C . ALA A 1 246 ? 6.130 1.473 34.738 1.00 94.81 246 ALA A C 1
ATOM 1710 O O . ALA A 1 246 ? 6.872 2.444 34.820 1.00 94.81 246 ALA A O 1
ATOM 1711 N N . ILE A 1 247 ? 6.031 0.573 35.722 1.00 97.81 247 ILE A N 1
ATOM 1712 C CA . ILE A 1 247 ? 6.893 0.599 36.913 1.00 97.81 247 ILE A CA 1
ATOM 1713 C C . ILE A 1 247 ? 8.356 0.395 36.506 1.00 97.81 247 ILE A C 1
ATOM 1715 O O . ILE A 1 247 ? 9.217 1.150 36.948 1.00 97.81 247 ILE A O 1
ATOM 1719 N N . ALA A 1 248 ? 8.637 -0.580 35.640 1.00 97.44 248 ALA A N 1
ATOM 1720 C CA . ALA A 1 248 ? 9.992 -0.858 35.170 1.00 97.44 248 ALA A CA 1
ATOM 1721 C C . ALA A 1 248 ? 10.596 0.310 34.367 1.00 97.44 248 ALA A C 1
ATOM 1723 O O . ALA A 1 248 ? 11.786 0.579 34.488 1.00 97.44 248 ALA A O 1
ATOM 1724 N N . GLU A 1 249 ? 9.788 1.018 33.570 1.00 94.94 249 GLU A N 1
ATOM 1725 C CA . GLU A 1 249 ? 10.251 2.129 32.726 1.00 94.94 249 GLU A CA 1
ATOM 1726 C C . GLU A 1 249 ? 10.548 3.416 33.516 1.00 94.94 249 GLU A C 1
ATOM 1728 O O . GLU A 1 249 ? 11.508 4.119 33.205 1.00 94.94 249 GLU A O 1
ATOM 1733 N N . LYS A 1 250 ? 9.727 3.757 34.518 1.00 95.94 250 LYS A N 1
ATOM 1734 C CA . LYS A 1 250 ? 9.769 5.081 35.180 1.00 95.94 250 LYS A CA 1
ATOM 1735 C C . LYS A 1 250 ? 9.691 5.061 36.712 1.00 95.94 250 LYS A C 1
ATOM 1737 O O . LYS A 1 250 ? 9.611 6.124 37.326 1.00 95.94 250 LYS A O 1
ATOM 1742 N N . GLY A 1 251 ? 9.716 3.886 37.336 1.00 97.50 251 GLY A N 1
ATOM 1743 C CA . GLY A 1 251 ? 9.614 3.706 38.787 1.00 97.50 251 GLY A CA 1
ATOM 1744 C C . GLY A 1 251 ? 8.174 3.705 39.313 1.00 97.50 251 GLY A C 1
ATOM 1745 O O . GLY A 1 251 ? 7.266 4.277 38.703 1.00 97.50 251 GLY A O 1
ATOM 1746 N N . ALA A 1 252 ? 7.968 3.060 40.467 1.00 96.69 252 ALA A N 1
ATOM 1747 C CA . ALA A 1 252 ? 6.651 2.904 41.094 1.00 96.69 252 ALA A CA 1
ATOM 1748 C C . ALA A 1 252 ? 6.006 4.252 41.454 1.00 96.69 252 ALA A C 1
ATOM 1750 O O . ALA A 1 252 ? 4.821 4.444 41.196 1.00 96.69 252 ALA A O 1
ATOM 1751 N N . ASP A 1 253 ? 6.798 5.214 41.930 1.00 97.06 253 ASP A N 1
ATOM 1752 C CA . ASP A 1 253 ? 6.305 6.537 42.339 1.00 97.06 253 ASP A CA 1
ATOM 1753 C C . ASP A 1 253 ? 5.775 7.375 41.159 1.00 97.06 253 ASP A C 1
ATOM 1755 O O . ASP A 1 253 ? 4.924 8.244 41.336 1.00 97.06 253 ASP A O 1
ATOM 1759 N N . THR A 1 254 ? 6.242 7.099 39.933 1.00 96.88 254 THR A N 1
ATOM 1760 C CA . THR A 1 254 ? 5.844 7.834 38.713 1.00 96.88 254 THR A CA 1
ATOM 1761 C C . THR A 1 254 ? 4.863 7.033 37.843 1.00 96.88 254 THR A C 1
ATOM 1763 O O . THR A 1 254 ? 4.234 7.561 36.909 1.00 96.88 254 THR A O 1
ATOM 1766 N N . ALA A 1 255 ? 4.724 5.727 38.081 1.00 97.06 255 ALA A N 1
ATOM 1767 C CA . ALA A 1 255 ? 3.769 4.887 37.374 1.00 97.06 255 ALA A CA 1
ATOM 1768 C C . ALA A 1 255 ? 2.328 5.338 37.658 1.00 97.06 255 ALA A C 1
ATOM 1770 O O . ALA A 1 255 ? 1.952 5.637 38.786 1.00 97.06 255 ALA A O 1
ATOM 1771 N N . ARG A 1 256 ? 1.509 5.441 36.603 1.00 97.12 256 ARG A N 1
ATOM 1772 C CA . ARG A 1 256 ? 0.137 5.948 36.749 1.00 97.12 256 ARG A CA 1
ATOM 1773 C C . ARG A 1 256 ? -0.734 4.864 37.373 1.00 97.12 256 ARG A C 1
ATOM 1775 O O . ARG A 1 256 ? -0.547 3.690 37.063 1.00 97.12 256 ARG A O 1
ATOM 1782 N N . LEU A 1 257 ? -1.685 5.281 38.202 1.00 97.50 257 LEU A N 1
ATOM 1783 C CA . LEU A 1 257 ? -2.749 4.418 38.702 1.00 97.50 257 LEU A CA 1
ATOM 1784 C C . LEU A 1 257 ? -3.805 4.228 37.608 1.00 97.50 257 LEU A C 1
ATOM 1786 O O . LEU A 1 257 ? -4.228 5.188 36.963 1.00 97.50 257 LEU A O 1
ATOM 1790 N N . HIS A 1 258 ? -4.214 2.984 37.413 1.00 96.88 258 HIS A N 1
ATOM 1791 C CA . HIS A 1 258 ? -5.291 2.552 36.532 1.00 96.88 258 HIS A CA 1
ATOM 1792 C C . HIS A 1 258 ? -6.398 1.924 37.380 1.00 96.88 258 HIS A C 1
ATOM 1794 O O . HIS A 1 258 ? -6.124 1.405 38.459 1.00 96.88 258 HIS A O 1
ATOM 1800 N N . ILE A 1 259 ? -7.638 1.978 36.896 1.00 98.00 259 ILE A N 1
ATOM 1801 C CA . ILE A 1 259 ? -8.804 1.392 37.563 1.00 98.00 259 ILE A CA 1
ATOM 1802 C C . ILE A 1 259 ? -9.451 0.407 36.596 1.00 98.00 259 ILE A C 1
ATOM 1804 O O . ILE A 1 259 ? -9.644 0.738 35.426 1.00 98.00 259 ILE A O 1
ATOM 1808 N N . GLY A 1 260 ? -9.781 -0.787 37.073 1.00 96.38 260 GLY A N 1
ATOM 1809 C CA . GLY A 1 260 ? -10.410 -1.821 36.258 1.00 96.38 260 GLY A CA 1
ATOM 1810 C C . GLY A 1 260 ? -10.604 -3.119 37.025 1.00 96.38 260 GLY A C 1
ATOM 1811 O O . GLY A 1 260 ? -10.476 -3.149 38.244 1.00 96.38 260 GLY A O 1
ATOM 1812 N N . TYR A 1 261 ? -10.896 -4.195 36.305 1.00 96.50 261 TYR A N 1
ATOM 1813 C CA . TYR A 1 261 ? -11.092 -5.526 36.874 1.00 96.50 261 TYR A CA 1
ATOM 1814 C C . TYR A 1 261 ? -9.979 -6.474 36.432 1.00 96.50 261 TYR A C 1
ATOM 1816 O O . TYR A 1 261 ? -9.355 -6.269 35.389 1.00 96.50 261 TYR A O 1
ATOM 1824 N N . ILE A 1 262 ? -9.760 -7.534 37.207 1.00 94.44 262 ILE A N 1
ATOM 1825 C CA . ILE A 1 262 ? -8.828 -8.606 36.859 1.00 94.44 262 ILE A CA 1
ATOM 1826 C C . ILE A 1 262 ? -9.606 -9.735 36.179 1.00 94.44 262 ILE A C 1
ATOM 1828 O O . ILE A 1 262 ? -10.586 -10.239 36.724 1.00 94.44 262 ILE A O 1
ATOM 1832 N N . ALA A 1 263 ? -9.174 -10.140 34.983 1.00 93.44 263 ALA A N 1
ATOM 1833 C CA . ALA A 1 263 ? -9.879 -11.142 34.179 1.00 93.44 263 ALA A CA 1
ATOM 1834 C C . ALA A 1 263 ? -10.036 -12.488 34.913 1.00 93.44 263 ALA A C 1
ATOM 1836 O O . ALA A 1 263 ? -11.100 -13.095 34.865 1.00 93.44 263 ALA A O 1
ATOM 1837 N N . GLN A 1 264 ? -9.009 -12.919 35.650 1.00 93.56 264 GLN A N 1
ATOM 1838 C CA . GLN A 1 264 ? -9.031 -14.163 36.424 1.00 93.56 264 GLN A CA 1
ATOM 1839 C C . GLN A 1 264 ? -10.026 -14.120 37.596 1.00 93.56 264 GLN A C 1
ATOM 1841 O O . GLN A 1 264 ? -10.579 -15.153 37.964 1.00 93.56 264 GLN A O 1
ATOM 1846 N N . GLU A 1 265 ? -10.282 -12.944 38.180 1.00 95.69 265 GLU A N 1
ATOM 1847 C CA . GLU A 1 265 ? -11.300 -12.799 39.232 1.00 95.69 265 GLU A CA 1
ATOM 1848 C C . GLU A 1 265 ? -12.711 -12.950 38.645 1.00 95.69 265 GLU A C 1
ATOM 1850 O O . GLU A 1 265 ? -13.548 -13.640 39.225 1.00 95.69 265 GLU A O 1
ATOM 1855 N N . TRP A 1 266 ? -12.951 -12.391 37.453 1.00 95.56 266 TRP A N 1
ATOM 1856 C CA . TRP A 1 266 ? -14.187 -12.620 36.697 1.00 95.56 266 TRP A CA 1
ATOM 1857 C C . TRP A 1 266 ? -14.377 -14.091 36.314 1.00 95.56 266 TRP A C 1
ATOM 1859 O O . TRP A 1 266 ? -15.472 -14.626 36.476 1.00 95.56 266 TRP A O 1
ATOM 1869 N N . GLU A 1 267 ? -13.324 -14.756 35.835 1.00 94.69 267 GLU A N 1
ATOM 1870 C CA . GLU A 1 267 ? -13.344 -16.186 35.506 1.00 94.69 267 GLU A CA 1
ATOM 1871 C C . GLU A 1 267 ? -13.735 -17.030 36.729 1.00 94.69 267 GLU A C 1
ATOM 1873 O O . GLU A 1 267 ? -14.678 -17.822 36.665 1.00 94.69 267 GLU A O 1
ATOM 1878 N N . ALA A 1 268 ? -13.087 -16.798 37.875 1.00 94.88 268 ALA A N 1
ATOM 1879 C CA . ALA A 1 268 ? -13.402 -17.487 39.123 1.00 94.88 268 ALA A CA 1
ATOM 1880 C C . ALA A 1 268 ? -14.843 -17.218 39.596 1.00 94.88 268 ALA A C 1
ATOM 1882 O O . ALA A 1 268 ? -15.541 -18.149 40.008 1.00 94.88 268 ALA A O 1
ATOM 1883 N N . ALA A 1 269 ? -15.317 -15.971 39.501 1.00 96.56 269 ALA A N 1
ATOM 1884 C CA . ALA A 1 269 ? -16.680 -15.607 39.879 1.00 96.56 269 ALA A CA 1
ATOM 1885 C C . ALA A 1 269 ? -17.727 -16.314 39.004 1.00 96.56 269 ALA A C 1
ATOM 1887 O O . ALA A 1 269 ? -18.681 -16.883 39.538 1.00 96.56 269 ALA A O 1
ATOM 1888 N N . LEU A 1 270 ? -17.525 -16.358 37.682 1.00 95.88 270 LEU A N 1
ATOM 1889 C CA . LEU A 1 270 ? -18.405 -17.068 36.747 1.00 95.88 270 LEU A CA 1
ATOM 1890 C C . LEU A 1 270 ? -18.446 -18.576 37.038 1.00 95.88 270 LEU A C 1
ATOM 1892 O O . LEU A 1 270 ? -19.533 -19.153 37.125 1.00 95.88 270 LEU A O 1
ATOM 1896 N N . ILE A 1 271 ? -17.289 -19.200 37.273 1.00 95.25 271 ILE A N 1
ATOM 1897 C CA . ILE A 1 271 ? -17.204 -20.624 37.626 1.00 95.25 271 ILE A CA 1
ATOM 1898 C C . ILE A 1 271 ? -17.938 -20.902 38.947 1.00 95.25 271 ILE A C 1
ATOM 1900 O O . ILE A 1 271 ? -18.676 -21.884 39.045 1.00 95.25 271 ILE A O 1
ATOM 1904 N N . SER A 1 272 ? -17.814 -20.020 39.945 1.00 96.81 272 SER A N 1
ATOM 1905 C CA . SER A 1 272 ? -18.441 -20.198 41.266 1.00 96.81 272 SER A CA 1
ATOM 1906 C C . SER A 1 272 ? -19.975 -20.243 41.226 1.00 96.81 272 SER A C 1
ATOM 1908 O O . SER A 1 272 ? -20.602 -20.948 42.018 1.00 96.81 272 SER A O 1
ATOM 1910 N N . VAL A 1 273 ? -20.591 -19.540 40.272 1.00 96.38 273 VAL A N 1
ATOM 1911 C CA . VAL A 1 273 ? -22.048 -19.549 40.050 1.00 96.38 273 VAL A CA 1
ATOM 1912 C C . VAL A 1 273 ? -22.480 -20.611 39.028 1.00 96.38 273 VAL A C 1
ATOM 1914 O O . VAL A 1 273 ? -23.661 -20.704 38.670 1.00 96.38 273 VAL A O 1
ATOM 1917 N N . GLY A 1 274 ? -21.534 -21.429 38.557 1.00 95.75 274 GLY A N 1
ATOM 1918 C CA . GLY A 1 274 ? -21.750 -22.486 37.577 1.00 95.75 274 GLY A CA 1
ATOM 1919 C C . GLY A 1 274 ? -22.074 -21.957 36.181 1.00 95.75 274 GLY A C 1
ATOM 1920 O O . GLY A 1 274 ? -22.993 -22.480 35.544 1.00 95.75 274 GLY A O 1
ATOM 1921 N N . LEU A 1 275 ? -21.394 -20.891 35.743 1.00 95.56 275 LEU A N 1
ATOM 1922 C CA . LEU A 1 275 ? -21.378 -20.413 34.360 1.00 95.56 275 LEU A CA 1
ATOM 1923 C C . LEU A 1 275 ? -20.054 -20.782 33.682 1.00 95.56 275 LEU A C 1
ATOM 1925 O O . LEU A 1 275 ? -19.003 -20.838 34.314 1.00 95.56 275 LEU A O 1
ATOM 1929 N N . ASP A 1 276 ? -20.127 -21.011 32.375 1.00 92.62 276 ASP A N 1
ATOM 1930 C CA . ASP A 1 276 ? -18.969 -21.269 31.523 1.00 92.62 276 ASP A CA 1
ATOM 1931 C C . ASP A 1 276 ? -18.345 -19.936 31.083 1.00 92.62 276 ASP A C 1
ATOM 1933 O O . ASP A 1 276 ? -18.956 -19.176 30.324 1.00 92.62 276 ASP A O 1
ATOM 1937 N N . ALA A 1 277 ? -17.148 -19.647 31.598 1.00 90.50 277 ALA A N 1
ATOM 1938 C CA . ALA A 1 277 ? -16.428 -18.403 31.355 1.00 90.50 277 ALA A CA 1
ATOM 1939 C C . ALA A 1 277 ? -16.026 -18.225 29.880 1.00 90.50 277 ALA A C 1
ATOM 1941 O O . ALA A 1 277 ? -16.077 -17.106 29.374 1.00 90.50 277 ALA A O 1
ATOM 1942 N N . GLU A 1 278 ? -15.704 -19.311 29.168 1.00 88.00 278 GLU A N 1
ATOM 1943 C CA . GLU A 1 278 ? -15.254 -19.260 27.768 1.00 88.00 278 GLU A CA 1
ATOM 1944 C C . GLU A 1 278 ? -16.386 -18.905 26.798 1.00 88.00 278 GLU A C 1
ATOM 1946 O O . GLU A 1 278 ? -16.149 -18.400 25.701 1.00 88.00 278 GLU A O 1
ATOM 1951 N N . LYS A 1 279 ? -17.642 -19.122 27.208 1.00 89.62 279 LYS A N 1
ATOM 1952 C CA . LYS A 1 279 ? -18.820 -18.727 26.424 1.00 89.62 279 LYS A CA 1
ATOM 1953 C C . LYS A 1 279 ? -19.175 -17.249 26.560 1.00 89.62 279 LYS A C 1
ATOM 1955 O O . LYS A 1 279 ? -20.065 -16.774 25.853 1.00 89.62 279 LYS A O 1
ATOM 1960 N N . MET A 1 280 ? -18.535 -16.521 27.473 1.00 90.06 280 MET A N 1
ATOM 1961 C CA . MET A 1 280 ? -18.829 -15.116 27.725 1.00 90.06 280 MET A CA 1
ATOM 1962 C C . MET A 1 280 ? -17.848 -14.227 26.961 1.00 90.06 280 MET A C 1
ATOM 1964 O O . MET A 1 280 ? -16.670 -14.175 27.293 1.00 90.06 280 MET A O 1
ATOM 1968 N N . GLY A 1 281 ? -18.349 -13.407 26.031 1.00 90.44 281 GLY A N 1
ATOM 1969 C CA . GLY A 1 281 ? -17.541 -12.398 25.319 1.00 90.44 281 GLY A CA 1
ATOM 1970 C C . GLY A 1 281 ? -16.934 -11.291 26.204 1.00 90.44 281 GLY A C 1
ATOM 1971 O O . GLY A 1 281 ? -16.323 -10.362 25.688 1.00 90.44 281 GLY A O 1
ATOM 1972 N N . LEU A 1 282 ? -17.120 -11.372 27.526 1.00 91.00 282 LEU A N 1
ATOM 1973 C CA . LEU A 1 282 ? -16.469 -10.542 28.542 1.00 91.00 282 LEU A CA 1
ATOM 1974 C C . LEU A 1 282 ? -14.999 -10.938 28.757 1.00 91.00 282 LEU A C 1
ATOM 1976 O O . LEU A 1 282 ? -14.178 -10.085 29.088 1.00 91.00 282 LEU A O 1
ATOM 1980 N N . LEU A 1 283 ? -14.678 -12.224 28.597 1.00 90.69 283 LEU A N 1
ATOM 1981 C CA . LEU A 1 283 ? -13.348 -12.776 28.823 1.00 90.69 283 LEU A CA 1
ATOM 1982 C C . LEU A 1 283 ? -12.753 -13.216 27.491 1.00 90.69 283 LEU A C 1
ATOM 1984 O O . LEU A 1 283 ? -13.339 -14.005 26.758 1.00 90.69 283 LEU A O 1
ATOM 1988 N N . ILE A 1 284 ? -11.567 -12.699 27.181 1.00 86.75 284 ILE A N 1
ATOM 1989 C CA . ILE A 1 284 ? -10.841 -13.019 25.953 1.00 86.75 284 ILE A CA 1
ATOM 1990 C C . ILE A 1 284 ? -9.481 -13.580 26.362 1.00 86.75 284 ILE A C 1
ATOM 1992 O O . ILE A 1 284 ? -8.730 -12.926 27.087 1.00 86.75 284 ILE A O 1
ATOM 1996 N N . SER A 1 285 ? -9.152 -14.784 25.895 1.00 78.19 285 SER A N 1
ATOM 1997 C CA . SER A 1 285 ? -7.838 -15.407 26.080 1.00 78.19 285 SER A CA 1
ATOM 1998 C C . SER A 1 285 ? -7.169 -15.639 24.724 1.00 78.19 285 SER A C 1
ATOM 2000 O O . SER A 1 285 ? -7.836 -15.964 23.741 1.00 78.19 285 SER A O 1
ATOM 2002 N N . TYR A 1 286 ? -5.850 -15.422 24.642 1.00 66.56 286 TYR A N 1
ATOM 2003 C CA . TYR A 1 286 ? -5.086 -15.712 23.427 1.00 66.56 286 TYR A CA 1
ATOM 2004 C C . TYR A 1 286 ? -3.707 -16.342 23.726 1.00 66.56 286 TYR A C 1
ATOM 2006 O O . TYR A 1 286 ? -2.941 -15.752 24.492 1.00 66.56 286 TYR A O 1
ATOM 2014 N N . PRO A 1 287 ? -3.352 -17.484 23.092 1.00 57.16 287 PRO A N 1
ATOM 2015 C CA . PRO A 1 287 ? -4.281 -18.362 22.375 1.00 57.16 287 PRO A CA 1
ATOM 2016 C C . PRO A 1 287 ? -5.401 -18.811 23.325 1.00 57.16 287 PRO A C 1
ATOM 2018 O O . PRO A 1 287 ? -5.185 -18.840 24.539 1.00 57.16 287 PRO A O 1
ATOM 2021 N N . LEU A 1 288 ? -6.586 -19.110 22.779 1.00 52.00 288 LEU A N 1
ATOM 2022 C CA . LEU A 1 288 ? -7.653 -19.774 23.532 1.00 52.00 288 LEU A CA 1
ATOM 2023 C C . LEU A 1 288 ? -7.003 -20.943 24.272 1.00 52.00 288 LEU A C 1
ATOM 2025 O O . LEU A 1 288 ? -6.434 -21.833 23.632 1.00 52.00 288 LEU A O 1
ATOM 2029 N N . ARG A 1 289 ? -6.983 -20.899 25.608 1.00 52.50 289 ARG A N 1
ATOM 2030 C CA . ARG A 1 289 ? -6.525 -22.056 26.371 1.00 52.50 289 ARG A CA 1
ATOM 2031 C C . ARG A 1 289 ? -7.497 -23.172 26.015 1.00 52.50 289 ARG A C 1
ATOM 2033 O O . ARG A 1 289 ? -8.649 -23.108 26.402 1.00 52.50 289 ARG A O 1
ATOM 2040 N N . ALA A 1 290 ? -7.048 -24.179 25.272 1.00 37.31 290 ALA A N 1
ATOM 2041 C CA . ALA A 1 290 ? -7.714 -25.469 25.323 1.00 37.31 290 ALA A CA 1
ATOM 2042 C C . ALA A 1 290 ? -7.494 -25.971 26.754 1.00 37.31 290 ALA A C 1
ATOM 2044 O O . ALA A 1 290 ? -6.392 -26.411 27.092 1.00 37.31 290 ALA A O 1
ATOM 2045 N N . LEU A 1 291 ? -8.473 -25.759 27.631 1.00 36.22 291 LEU A N 1
ATOM 2046 C CA . LEU A 1 291 ? -8.418 -26.296 28.981 1.00 36.22 291 LEU A CA 1
ATOM 2047 C C . LEU A 1 291 ? -8.561 -27.823 28.900 1.00 36.22 291 LEU A C 1
ATOM 2049 O O . LEU A 1 291 ? -9.444 -28.345 28.218 1.00 36.22 291 LEU A O 1
ATOM 2053 N N . LEU A 1 292 ? -7.608 -28.499 29.546 1.00 34.16 292 LEU A N 1
ATOM 2054 C CA . LEU A 1 292 ? -7.629 -29.926 29.872 1.00 34.16 292 LEU A CA 1
ATOM 2055 C C . LEU A 1 292 ? -8.810 -30.260 30.787 1.00 34.16 292 LEU A C 1
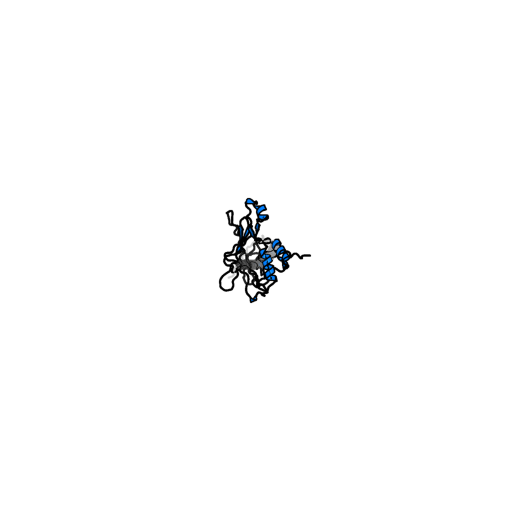ATOM 2057 O O . LEU A 1 292 ? -9.086 -29.438 31.690 1.00 34.16 292 LEU A O 1
#

Radius of gyration: 59.37 Å; chains: 1; bounding box: 127×66×175 Å

Secondary structure (DSSP, 8-state):
-PPPPP-----TT----TT-HHHHHHHHHHHHHHHHHHHHHHHHHHHHHHHHHHHHHHHHHHHHHHHHHHHHHHHHHHHHHHH-S---GGGTTSTTS--EE-TT--EES-----SSTTPPP-----------SSS---EEE--EE--SSS--EE--EEEEEETTEEEEEE-TT-S--S-SSTT---SSBTTB--S----SSPPP----GGG------TT-TT-HHHHHHHHHHHHPPPEEE--HHHHHHH-TTTSPPEEE--HHHHHHHHHHTT--GGG-TT---SS-----

Foldseek 3Di:
DDDDDDDDDDCVPDDDDPVNPVNVVVVVVVVVVVVVVVVVVVVVVVVVVVVVVVVVVVVVVVVVVVVVVVVVVVVVVVVCVVCDPDDDPVQDCHPVGDQHADPVGDRCVPWVPVPDDPDQTWSDDDQPPPPPDDFDGWDWTWGWDDPPPPDTPTQTFIWGDDPNDTDTDGDPSDPDDDDPDPPPDDDADPVGDDPDDDDPDDDDDDDDPVVDDDPDDLPDPVPLLSVLLVQLVVPWDKDWDFDPVQCVVPNPVPTDIDIGGDLVSSCVSCVVSPHDSVPDPVHDDVPPPPDD

Organism: NCBI:txid178901

InterPro domains:
  IPR030392 Intramolecular chaperone auto-processing domain [PF13884] (207-274)
  IPR044914 Endosialidase, C-terminal domain superfamily [G3DSA:4.10.1090.10] (129-218)